Protein AF-A0A972PHZ2-F1 (afdb_monomer_lite)

pLDDT: mean 78.56, std 22.89, range [31.83, 98.88]

Sequence (271 aa):
MAVLAGFLALLGLAGVVVALVMLIVQSVSKRGWTKKRIWTVGTISLALFVIGVVMGVSSVP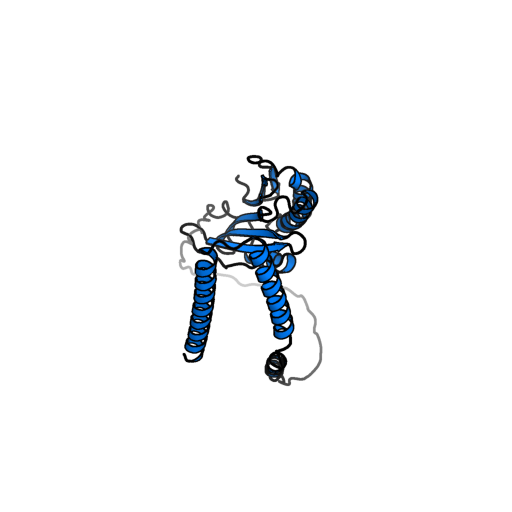DGYEAGQQAARSDETVSISPASSPVPSLPTSEPAQKDQQPANSPKKEQNPSPTTDKTAEENFIPGLAAADIKLNLERTWGLKFSGPQIGQDLAEDSGEAVDPDTGVKLICNIFETSPLHIQWVDFVIDASSVAGLVSEKAINAVTEGYFGFCATLPYNESEPAKAKQWVSNNVRKATKAGNVISIQIGPAKFEMFGTMYFRTLRVKPAAE

Foldseek 3Di:
DVVVVVVVVVVVVVVVVVVVVVVVVVVVVVVDDDPVVVVVVVVVVVVVVVVCVVVVVPDDPDPPPVVVVVVPPDDDDDDDDDDDDDDDDDDDDDDDDDDDDDDDDDDDDDPPPPPPPPQPQQAQAAFFQVQVVVQCCVPVVWDWPDWDDDPQWTWIKTWDADPPQRWIWMKIFTAPDRRGTRKIKIKTAQVVCVPVDDLVVSLVVQLVRQLSVQQGPTPQRDSVVSSVVCNVCSVVQADAPDWDWDDGPQWIWIWHDHSRMIITMIGGDHD

Radius of gyration: 31.66 Å; chains: 1; bounding box: 73×61×88 Å

Structure (mmCIF, N/CA/C/O backbone):
data_AF-A0A972PHZ2-F1
#
_entry.id   AF-A0A972PHZ2-F1
#
loop_
_atom_site.group_PDB
_atom_site.id
_atom_site.type_symbol
_atom_site.label_atom_id
_atom_site.label_alt_id
_atom_site.label_comp_id
_atom_site.label_asym_id
_atom_site.label_entity_id
_atom_site.label_seq_id
_atom_site.pdbx_PDB_ins_code
_atom_site.Cartn_x
_atom_site.Cartn_y
_atom_site.Cartn_z
_atom_site.occupancy
_atom_site.B_iso_or_equiv
_atom_site.auth_seq_id
_atom_site.auth_comp_id
_atom_site.auth_asym_id
_atom_site.auth_atom_id
_atom_site.pdbx_PDB_model_num
ATOM 1 N N . MET A 1 1 ? 30.074 18.508 22.966 1.00 52.31 1 MET A N 1
ATOM 2 C CA . MET A 1 1 ? 30.360 19.777 22.251 1.00 52.31 1 MET A CA 1
ATOM 3 C C . MET A 1 1 ? 31.501 19.655 21.236 1.00 52.31 1 MET A C 1
ATOM 5 O O . MET A 1 1 ? 31.290 20.038 20.095 1.00 52.31 1 MET A O 1
ATOM 9 N N . ALA A 1 2 ? 32.662 19.073 21.575 1.00 54.03 2 ALA A N 1
ATOM 10 C CA . ALA A 1 2 ? 33.795 18.935 20.638 1.00 54.03 2 ALA A CA 1
ATOM 11 C C . ALA A 1 2 ? 33.511 18.058 19.394 1.00 54.03 2 ALA A C 1
ATOM 13 O O . ALA A 1 2 ? 33.941 18.386 18.293 1.00 54.03 2 ALA A O 1
ATOM 14 N N . VAL A 1 3 ? 32.725 16.986 19.547 1.00 58.81 3 VAL A N 1
ATOM 15 C CA . VAL A 1 3 ? 32.368 16.064 18.446 1.00 58.81 3 VAL A CA 1
ATOM 16 C C . VAL A 1 3 ? 31.460 16.732 17.402 1.00 58.81 3 VAL A C 1
ATOM 18 O O . VAL A 1 3 ? 31.639 16.539 16.203 1.00 58.81 3 VAL A O 1
ATOM 21 N N . LEU A 1 4 ? 30.535 17.590 17.849 1.00 60.97 4 LEU A N 1
ATOM 22 C CA . LEU A 1 4 ? 29.634 18.343 16.971 1.00 60.97 4 LEU A CA 1
ATOM 23 C C . LEU A 1 4 ? 30.404 19.387 16.146 1.00 60.97 4 LEU A C 1
ATOM 25 O O . LEU A 1 4 ? 30.169 19.532 14.950 1.00 60.97 4 LEU A O 1
ATOM 29 N N . ALA A 1 5 ? 31.366 20.074 16.771 1.00 66.44 5 ALA A N 1
ATOM 30 C CA . ALA A 1 5 ? 32.221 21.046 16.092 1.00 66.44 5 ALA A CA 1
ATOM 31 C C . ALA A 1 5 ? 33.111 20.388 15.020 1.00 66.44 5 ALA A C 1
ATOM 33 O O . ALA A 1 5 ? 33.262 20.938 13.931 1.00 66.44 5 ALA A O 1
ATOM 34 N N . GLY A 1 6 ? 33.640 19.187 15.289 1.00 68.94 6 GLY A N 1
ATOM 35 C CA . GLY A 1 6 ? 34.409 18.414 14.308 1.00 68.94 6 GLY A CA 1
ATOM 36 C C . GLY A 1 6 ? 33.574 17.964 13.105 1.00 68.94 6 GLY A C 1
ATOM 37 O O . GLY A 1 6 ? 34.017 18.085 11.965 1.00 68.94 6 GLY A O 1
ATOM 38 N N . PHE A 1 7 ? 32.337 17.515 13.340 1.00 72.06 7 PHE A N 1
ATOM 39 C CA . PHE A 1 7 ? 31.426 17.104 12.268 1.00 72.06 7 PHE A CA 1
ATOM 40 C C . PHE A 1 7 ? 31.009 18.282 11.372 1.00 72.06 7 PHE A C 1
ATOM 42 O O . PHE A 1 7 ? 31.037 18.175 10.147 1.00 72.06 7 PHE A O 1
ATOM 49 N N . LEU A 1 8 ? 30.703 19.439 11.968 1.00 73.62 8 LEU A N 1
ATOM 50 C CA . LEU A 1 8 ? 30.365 20.654 11.220 1.00 73.62 8 LEU A CA 1
ATOM 51 C C . LEU A 1 8 ? 31.553 21.190 10.406 1.00 73.62 8 LEU A C 1
ATOM 53 O O . LEU A 1 8 ? 31.362 21.644 9.278 1.00 73.62 8 LEU A O 1
ATOM 57 N N . ALA A 1 9 ? 32.781 21.085 10.925 1.00 72.50 9 ALA A N 1
ATOM 58 C CA . ALA A 1 9 ? 33.986 21.456 10.183 1.00 72.50 9 ALA A CA 1
ATOM 59 C C . ALA A 1 9 ? 34.224 20.546 8.962 1.00 72.50 9 ALA A C 1
ATOM 61 O O . ALA A 1 9 ? 34.581 21.037 7.891 1.00 72.50 9 ALA A O 1
ATOM 62 N N . LEU A 1 10 ? 33.970 19.238 9.091 1.00 74.25 10 LEU A N 1
ATOM 63 C CA . LEU A 1 10 ? 34.074 18.284 7.980 1.00 74.25 10 LEU A CA 1
ATOM 64 C C . LEU A 1 10 ? 33.014 18.529 6.900 1.00 74.25 10 LEU A C 1
ATOM 66 O O . LEU A 1 10 ? 33.342 18.519 5.713 1.00 74.25 10 LEU A O 1
ATOM 70 N N . LEU A 1 11 ? 31.767 18.810 7.293 1.00 74.81 11 LEU A N 1
ATOM 71 C CA . LEU A 1 11 ? 30.703 19.166 6.348 1.00 74.81 11 LEU A CA 1
ATOM 72 C C . LEU A 1 11 ? 31.000 20.485 5.625 1.00 74.81 11 LEU A C 1
ATOM 74 O O . LEU A 1 11 ? 30.803 20.579 4.413 1.00 74.81 11 LEU A O 1
ATOM 78 N N . GLY A 1 12 ? 31.533 21.478 6.343 1.00 80.25 12 GLY A N 1
ATOM 79 C CA . GLY A 1 12 ? 31.986 22.735 5.751 1.00 80.25 12 GLY A CA 1
ATOM 80 C C . GLY A 1 12 ? 33.094 22.523 4.717 1.00 80.25 12 GLY A C 1
ATOM 81 O O . GLY A 1 12 ? 33.011 23.053 3.609 1.00 80.25 12 GLY A O 1
ATOM 82 N N . LEU A 1 13 ? 34.091 21.690 5.031 1.00 83.12 13 LEU A N 1
ATOM 83 C CA . LEU A 1 13 ? 35.181 21.362 4.109 1.00 83.12 13 LEU A CA 1
ATOM 84 C C . LEU A 1 13 ? 34.666 20.634 2.857 1.00 83.12 13 LEU A C 1
ATOM 86 O O . LEU A 1 13 ? 35.037 20.994 1.740 1.00 83.12 13 LEU A O 1
ATOM 90 N N . ALA A 1 14 ? 33.773 19.655 3.028 1.00 75.81 14 ALA A N 1
ATOM 91 C CA . ALA A 1 14 ? 33.160 18.932 1.916 1.00 75.81 14 ALA A CA 1
ATOM 92 C C . ALA A 1 14 ? 32.359 19.874 1.000 1.00 75.81 14 ALA A C 1
ATOM 94 O O . ALA A 1 14 ? 32.502 19.816 -0.222 1.00 75.81 14 ALA A O 1
ATOM 95 N N . GLY A 1 15 ? 31.589 20.799 1.582 1.00 80.94 15 GLY A N 1
ATOM 96 C CA . GLY A 1 15 ? 30.853 21.819 0.834 1.00 80.94 15 GLY A CA 1
ATOM 97 C C . GLY A 1 15 ? 31.765 22.738 0.016 1.00 80.94 15 GLY A C 1
ATOM 98 O O . GLY A 1 15 ? 31.484 23.000 -1.154 1.00 80.94 15 GLY A O 1
ATOM 99 N N . VAL A 1 16 ? 32.894 23.174 0.586 1.00 82.25 16 VAL A N 1
ATOM 100 C CA . VAL A 1 16 ? 33.886 24.006 -0.120 1.00 82.25 16 VAL A CA 1
ATOM 101 C C . VAL A 1 16 ? 34.519 23.249 -1.286 1.00 82.25 16 VAL A C 1
ATOM 103 O O . VAL A 1 16 ? 34.640 23.807 -2.375 1.00 82.25 16 VAL A O 1
ATOM 106 N N . VAL A 1 17 ? 34.874 21.974 -1.099 1.00 82.19 17 VAL A N 1
ATOM 107 C CA . VAL A 1 17 ? 35.436 21.139 -2.173 1.00 82.19 17 VAL A CA 1
ATOM 108 C C . VAL A 1 17 ? 34.437 20.989 -3.323 1.00 82.19 17 VAL A C 1
ATOM 110 O O . VAL A 1 17 ? 34.807 21.181 -4.482 1.00 82.19 17 VAL A O 1
ATOM 113 N N . VAL A 1 18 ? 33.161 20.730 -3.023 1.00 83.50 18 VAL A N 1
ATOM 114 C CA . VAL A 1 18 ? 32.102 20.620 -4.040 1.00 83.50 18 VAL A CA 1
ATOM 115 C C . VAL A 1 18 ? 31.905 21.941 -4.789 1.00 83.50 18 VAL A C 1
ATOM 117 O O . VAL A 1 18 ? 31.842 21.946 -6.021 1.00 83.50 18 VAL A O 1
ATOM 120 N N . ALA A 1 19 ? 31.869 23.069 -4.077 1.00 77.19 19 ALA A N 1
ATOM 121 C CA . ALA A 1 19 ? 31.742 24.390 -4.690 1.00 77.19 19 ALA A CA 1
ATOM 122 C C . ALA A 1 19 ? 32.927 24.713 -5.618 1.00 77.19 19 ALA A C 1
ATOM 124 O O . ALA A 1 19 ? 32.735 25.253 -6.710 1.00 77.19 19 ALA A O 1
ATOM 125 N N . LEU A 1 20 ? 34.146 24.329 -5.226 1.00 82.06 20 LEU A N 1
ATOM 126 C CA . LEU A 1 20 ? 35.353 24.533 -6.023 1.00 82.06 20 LEU A CA 1
ATOM 127 C C . LEU A 1 20 ? 35.325 23.699 -7.313 1.00 82.06 20 LEU A C 1
ATOM 129 O O . LEU A 1 20 ? 35.650 24.204 -8.388 1.00 82.06 20 LEU A O 1
ATOM 133 N N . VAL A 1 21 ? 34.859 22.448 -7.231 1.00 86.12 21 VAL A N 1
ATOM 134 C CA . VAL A 1 21 ? 34.657 21.579 -8.402 1.00 86.12 21 VAL A CA 1
ATOM 135 C C . VAL A 1 21 ? 33.612 22.175 -9.343 1.00 86.12 21 VAL A C 1
ATOM 137 O O . VAL A 1 21 ? 33.864 22.268 -10.544 1.00 86.12 21 VAL A O 1
ATOM 140 N N . MET A 1 22 ? 32.474 22.648 -8.825 1.00 80.62 22 MET A N 1
ATOM 141 C CA . MET A 1 22 ? 31.449 23.285 -9.659 1.00 80.62 22 MET A CA 1
ATOM 142 C C . MET A 1 22 ? 31.948 24.573 -10.327 1.00 80.62 22 MET A C 1
ATOM 144 O O . MET A 1 22 ? 31.638 24.804 -11.496 1.00 80.62 22 MET A O 1
ATOM 148 N N . LEU A 1 23 ? 32.771 25.377 -9.645 1.00 80.00 23 LEU A N 1
ATOM 149 C CA . LEU A 1 23 ? 33.407 26.564 -10.229 1.00 80.00 23 LEU A CA 1
ATOM 150 C C . LEU A 1 23 ? 34.390 26.212 -11.349 1.00 80.00 23 LEU A C 1
ATOM 152 O O . LEU A 1 23 ? 34.397 26.875 -12.387 1.00 80.00 23 LEU A O 1
ATOM 156 N N . ILE A 1 24 ? 35.185 25.151 -11.185 1.00 79.50 24 ILE A N 1
ATOM 157 C CA . ILE A 1 24 ? 36.083 24.660 -12.239 1.00 79.50 24 ILE A CA 1
ATOM 158 C C . ILE A 1 24 ? 35.263 24.156 -13.432 1.00 79.50 24 ILE A C 1
ATOM 160 O O . ILE A 1 24 ? 35.555 24.520 -14.571 1.00 79.50 24 ILE A O 1
ATOM 164 N N . VAL A 1 25 ? 34.194 23.392 -13.189 1.00 78.31 25 VAL A N 1
ATOM 165 C CA . VAL A 1 25 ? 33.295 22.899 -14.244 1.00 78.31 25 VAL A CA 1
ATOM 166 C C . VAL A 1 25 ? 32.634 24.060 -14.992 1.00 78.31 25 VAL A C 1
ATOM 168 O O . VAL A 1 25 ? 32.646 24.065 -16.221 1.00 78.31 25 VAL A O 1
ATOM 171 N N . GLN A 1 26 ? 32.128 25.083 -14.297 1.00 72.12 26 GLN A N 1
ATOM 172 C CA . GLN A 1 26 ? 31.542 26.266 -14.941 1.00 72.12 26 GLN A CA 1
ATOM 173 C C . GLN A 1 26 ? 32.580 27.098 -15.709 1.00 72.12 26 GLN A C 1
ATOM 175 O O . GLN A 1 26 ? 32.293 27.572 -16.812 1.00 72.12 26 GLN A O 1
ATOM 180 N N . SER A 1 27 ? 33.790 27.252 -15.163 1.00 69.19 27 SER A N 1
ATOM 181 C CA . SER A 1 27 ? 34.895 27.976 -15.806 1.00 69.19 27 SER A CA 1
ATOM 182 C C . SER A 1 27 ? 35.347 27.290 -17.100 1.00 69.19 27 SER A C 1
ATOM 184 O O . SER A 1 27 ? 35.554 27.942 -18.126 1.00 69.19 27 SER A O 1
ATOM 186 N N . VAL A 1 28 ? 35.411 25.957 -17.096 1.00 64.62 28 VAL A N 1
ATOM 187 C CA . VAL A 1 28 ? 35.781 25.160 -18.272 1.00 64.62 28 VAL A CA 1
ATOM 188 C C . VAL A 1 28 ? 34.618 25.047 -19.264 1.00 64.62 28 VAL A C 1
ATOM 190 O O . VAL A 1 28 ? 34.842 25.126 -20.471 1.00 64.62 28 VAL A O 1
ATOM 193 N N . SER A 1 29 ? 33.369 24.956 -18.795 1.00 62.19 29 SER A N 1
ATOM 194 C CA . SER A 1 29 ? 32.186 24.833 -19.659 1.00 62.19 29 SER A CA 1
ATOM 195 C C . SER A 1 29 ? 31.885 26.101 -20.466 1.00 62.19 29 SER A C 1
ATOM 197 O O . SER A 1 29 ? 31.283 26.001 -21.534 1.00 62.19 29 SER A O 1
ATOM 199 N N . LYS A 1 30 ? 32.328 27.286 -20.019 1.00 61.16 30 LYS A N 1
ATOM 200 C CA . LYS A 1 30 ? 32.244 28.522 -20.824 1.00 61.16 30 LYS A CA 1
ATOM 201 C C . LYS A 1 30 ? 33.221 28.543 -22.003 1.00 61.16 30 LYS A C 1
ATOM 203 O O . LYS A 1 30 ? 33.059 29.347 -22.918 1.00 61.16 30 LYS A O 1
ATOM 208 N N . ARG A 1 31 ? 34.223 27.660 -22.023 1.00 58.25 31 ARG A N 1
ATOM 209 C CA . ARG A 1 31 ? 35.249 27.604 -23.067 1.00 58.25 31 ARG A CA 1
ATOM 210 C C . ARG A 1 31 ? 34.977 26.411 -23.981 1.00 58.25 31 ARG A C 1
ATOM 212 O O . ARG A 1 31 ? 35.557 25.350 -23.791 1.00 58.25 31 ARG A O 1
ATOM 219 N N . GLY A 1 32 ? 34.071 26.614 -24.945 1.00 62.12 32 GLY A N 1
ATOM 220 C CA . GLY A 1 32 ? 33.560 25.642 -25.928 1.00 62.12 32 GLY A CA 1
ATOM 221 C C . GLY A 1 32 ? 34.410 24.380 -26.107 1.00 62.12 32 GLY A C 1
ATOM 222 O O . GLY A 1 32 ? 35.327 24.337 -26.928 1.00 62.12 32 GLY A O 1
ATOM 223 N N . TRP A 1 33 ? 34.112 23.351 -25.314 1.00 56.31 33 TRP A N 1
ATOM 224 C CA . TRP A 1 33 ? 34.854 22.097 -25.325 1.00 56.31 33 TRP A CA 1
ATOM 225 C C . TRP A 1 33 ? 34.277 21.146 -26.368 1.00 56.31 33 TRP A C 1
ATOM 227 O O . TRP A 1 33 ? 33.086 20.843 -26.385 1.00 56.31 33 TRP A O 1
ATOM 237 N N . THR A 1 34 ? 35.139 20.651 -27.253 1.00 66.31 34 THR A N 1
ATOM 238 C CA . THR A 1 34 ? 34.764 19.662 -28.261 1.00 66.31 34 THR A CA 1
ATOM 239 C C . THR A 1 34 ? 34.394 18.334 -27.595 1.00 66.31 34 THR A C 1
ATOM 241 O O . THR A 1 34 ? 35.057 17.879 -26.661 1.00 66.31 34 THR A O 1
ATOM 244 N N . LYS A 1 35 ? 33.340 17.686 -28.111 1.00 62.31 35 LYS A N 1
ATOM 245 C CA . LYS A 1 35 ? 32.678 16.466 -27.593 1.00 62.31 35 LYS A CA 1
ATOM 246 C C . LYS A 1 35 ? 33.635 15.332 -27.172 1.00 62.31 35 LYS A C 1
ATOM 248 O O . LYS A 1 35 ? 33.310 14.555 -26.280 1.00 62.31 35 LYS A O 1
ATOM 253 N N . LYS A 1 36 ? 34.835 15.273 -27.764 1.00 65.31 36 LYS A N 1
ATOM 254 C CA . LYS A 1 36 ? 35.897 14.311 -27.425 1.00 65.31 36 LYS A CA 1
ATOM 255 C C . LYS A 1 36 ? 36.466 14.503 -26.011 1.00 65.31 36 LYS A C 1
ATOM 257 O O . LYS A 1 36 ? 36.725 13.513 -25.344 1.00 65.31 36 LYS A O 1
ATOM 262 N N . ARG A 1 37 ? 36.617 15.742 -25.523 1.00 65.56 37 ARG A N 1
ATOM 263 C CA . ARG A 1 37 ? 37.191 16.014 -24.187 1.00 65.56 37 ARG A CA 1
ATOM 264 C C . ARG A 1 37 ? 36.223 15.711 -23.044 1.00 65.56 37 ARG A C 1
ATOM 266 O O . ARG A 1 37 ? 36.657 15.235 -22.002 1.00 65.56 37 ARG A O 1
ATOM 273 N N . ILE A 1 38 ? 34.923 15.921 -23.261 1.00 65.44 38 ILE A N 1
ATOM 274 C CA . ILE A 1 38 ? 33.873 15.603 -22.277 1.00 65.44 38 ILE A CA 1
ATOM 275 C C . ILE A 1 38 ? 33.832 14.090 -22.013 1.00 65.44 38 ILE A C 1
ATOM 277 O O . ILE A 1 38 ? 33.760 13.665 -20.864 1.00 65.44 38 ILE A O 1
ATOM 281 N N . TRP A 1 39 ? 33.973 13.280 -23.066 1.00 69.56 39 TRP A N 1
ATOM 282 C CA . TRP A 1 39 ? 34.049 11.823 -22.939 1.00 69.56 39 TRP A CA 1
ATOM 283 C C . TRP A 1 39 ? 35.288 11.359 -22.167 1.00 69.56 39 TRP A C 1
ATOM 285 O O . TRP A 1 39 ? 35.168 10.522 -21.278 1.00 69.56 39 TRP A O 1
ATOM 295 N N . THR A 1 40 ? 36.461 11.940 -22.440 1.00 73.56 40 THR A N 1
ATOM 296 C CA . THR A 1 40 ? 37.702 11.577 -21.736 1.00 73.56 40 THR A CA 1
ATOM 297 C C . THR A 1 40 ? 37.636 11.888 -20.238 1.00 73.56 40 THR A C 1
ATOM 299 O O . THR A 1 40 ? 38.043 11.063 -19.422 1.00 73.56 40 THR A O 1
ATOM 302 N N . VAL A 1 41 ? 37.082 13.043 -19.850 1.00 73.56 41 VAL A N 1
ATOM 303 C CA . VAL A 1 41 ? 36.932 13.391 -18.425 1.00 73.56 41 VAL A CA 1
ATOM 304 C C . VAL A 1 41 ? 35.924 12.469 -17.737 1.00 73.56 41 VAL A C 1
ATOM 306 O O . VAL A 1 41 ? 36.216 11.974 -16.653 1.00 73.56 41 VAL A O 1
ATOM 309 N N . GLY A 1 42 ? 34.805 12.143 -18.395 1.00 76.50 42 GLY A N 1
ATOM 310 C CA . GLY A 1 42 ? 33.830 11.182 -17.868 1.00 76.50 42 GLY A CA 1
ATOM 311 C C . GLY A 1 42 ? 34.440 9.804 -17.592 1.00 76.50 42 GLY A C 1
ATOM 312 O O . GLY A 1 42 ? 34.223 9.236 -16.523 1.00 76.50 42 GLY A O 1
ATOM 313 N N . THR A 1 43 ? 35.277 9.297 -18.505 1.00 73.75 43 THR A N 1
ATOM 314 C CA . THR A 1 43 ? 35.962 8.008 -18.305 1.00 73.75 43 THR A CA 1
ATOM 315 C C . THR A 1 43 ? 36.971 8.038 -17.156 1.00 73.75 43 THR A C 1
ATOM 317 O O . THR A 1 43 ? 37.059 7.073 -16.400 1.00 73.75 43 THR A O 1
ATOM 320 N N . ILE A 1 44 ? 37.695 9.149 -16.977 1.00 77.88 44 ILE A N 1
ATOM 321 C CA . ILE A 1 44 ? 38.673 9.293 -15.888 1.00 77.88 44 ILE A CA 1
ATOM 322 C C . ILE A 1 44 ? 37.959 9.393 -14.532 1.00 77.88 44 ILE A C 1
ATOM 324 O O . ILE A 1 44 ? 38.383 8.754 -13.571 1.00 77.88 44 ILE A O 1
ATOM 328 N N . SER A 1 45 ? 36.847 10.129 -14.449 1.00 75.81 45 SER A N 1
ATOM 329 C CA . SER A 1 45 ? 36.053 10.232 -13.219 1.00 75.81 45 SER A CA 1
ATOM 330 C C . SER A 1 45 ? 35.426 8.900 -12.809 1.00 75.81 45 SER A C 1
ATOM 332 O O . SER A 1 45 ? 35.435 8.572 -11.625 1.00 75.81 45 SER A O 1
ATOM 334 N N . LEU A 1 46 ? 34.937 8.104 -13.766 1.00 77.31 46 LEU A N 1
ATOM 335 C CA . LEU A 1 46 ? 34.393 6.775 -13.478 1.00 77.31 46 LEU A CA 1
ATOM 336 C C . LEU A 1 46 ? 35.479 5.820 -12.962 1.00 77.31 46 LEU A C 1
ATOM 338 O O . LEU A 1 46 ? 35.259 5.114 -11.981 1.00 77.31 46 LEU A O 1
ATOM 342 N N . ALA A 1 47 ? 36.669 5.839 -13.570 1.00 79.25 47 ALA A N 1
ATOM 343 C CA . ALA A 1 47 ? 37.798 5.034 -13.107 1.00 79.25 47 ALA A CA 1
ATOM 344 C C . ALA A 1 47 ? 38.234 5.415 -11.680 1.00 79.25 47 ALA A C 1
ATOM 346 O O . ALA A 1 47 ? 38.426 4.535 -10.842 1.00 79.25 47 ALA A O 1
ATOM 347 N N . LEU A 1 48 ? 38.326 6.714 -11.372 1.00 75.31 48 LEU A N 1
ATOM 348 C CA . LEU A 1 48 ? 38.656 7.186 -10.023 1.00 75.31 48 LEU A CA 1
ATOM 349 C C . LEU A 1 48 ? 37.575 6.828 -8.994 1.00 75.31 48 LEU A C 1
ATOM 351 O O . LEU A 1 48 ? 37.910 6.489 -7.862 1.00 75.31 48 LEU A O 1
ATOM 355 N N . PHE A 1 49 ? 36.296 6.848 -9.381 1.00 77.12 49 PHE A N 1
ATOM 356 C CA . PHE A 1 49 ? 35.196 6.436 -8.508 1.00 77.12 49 PHE A CA 1
ATOM 357 C C . PHE A 1 49 ? 35.280 4.948 -8.148 1.00 77.12 49 PHE A C 1
ATOM 359 O O . PHE A 1 49 ? 35.181 4.597 -6.975 1.00 77.12 49 PHE A O 1
ATOM 366 N N . VAL A 1 50 ? 35.545 4.077 -9.127 1.00 77.81 50 VAL A N 1
ATOM 367 C CA . VAL A 1 50 ? 35.705 2.633 -8.881 1.00 77.81 50 VAL A CA 1
ATOM 368 C C . VAL A 1 50 ? 36.903 2.358 -7.967 1.00 77.81 50 VAL A C 1
ATOM 370 O O . VAL A 1 50 ? 36.783 1.573 -7.030 1.00 77.81 50 VAL A O 1
ATOM 373 N N . ILE A 1 51 ? 38.033 3.046 -8.171 1.00 73.88 51 ILE A N 1
ATOM 374 C CA . ILE A 1 51 ? 39.209 2.922 -7.292 1.00 73.88 51 ILE A CA 1
ATOM 375 C C . ILE A 1 51 ? 38.882 3.392 -5.864 1.00 73.88 51 ILE A C 1
ATOM 377 O O . ILE A 1 51 ? 39.252 2.724 -4.899 1.00 73.88 51 ILE A O 1
ATOM 381 N N . GLY A 1 52 ? 38.147 4.500 -5.722 1.00 68.06 52 GLY A N 1
ATOM 382 C CA . GLY A 1 52 ? 37.707 5.020 -4.425 1.00 68.06 52 GLY A CA 1
ATOM 383 C C . GLY A 1 52 ? 36.768 4.071 -3.678 1.00 68.06 52 GLY A C 1
ATOM 384 O O . GLY A 1 52 ? 36.933 3.878 -2.476 1.00 68.06 52 GLY A O 1
ATOM 385 N N . VAL A 1 53 ? 35.835 3.420 -4.381 1.00 72.75 53 VAL A N 1
ATOM 386 C CA . VAL A 1 53 ? 34.959 2.397 -3.790 1.00 72.75 53 VAL A CA 1
ATOM 387 C C . VAL A 1 53 ? 35.786 1.198 -3.330 1.00 72.75 53 VAL A C 1
ATOM 389 O O . VAL A 1 53 ? 35.683 0.809 -2.175 1.00 72.75 53 VAL A O 1
ATOM 392 N N . VAL A 1 54 ? 36.669 0.661 -4.177 1.00 70.94 54 VAL A N 1
ATOM 393 C CA . VAL A 1 54 ? 37.483 -0.523 -3.840 1.00 70.94 54 VAL A CA 1
ATOM 394 C C . VAL A 1 54 ? 38.404 -0.271 -2.638 1.00 70.94 54 VAL A C 1
ATOM 396 O O . VAL A 1 54 ? 38.527 -1.134 -1.769 1.00 70.94 54 VAL A O 1
ATOM 399 N N . MET A 1 55 ? 39.005 0.918 -2.531 1.00 62.09 55 MET A N 1
ATOM 400 C CA . MET A 1 55 ? 39.816 1.275 -1.360 1.00 62.09 55 MET A CA 1
ATOM 401 C C . MET A 1 55 ? 38.971 1.608 -0.117 1.00 62.09 55 MET A C 1
ATOM 403 O O . MET A 1 55 ? 39.409 1.346 1.003 1.00 62.09 55 MET A O 1
ATOM 407 N N . GLY A 1 56 ? 37.749 2.120 -0.292 1.00 49.31 56 GLY A N 1
ATOM 408 C CA . GLY A 1 56 ? 36.836 2.476 0.798 1.00 49.31 56 GLY A CA 1
ATOM 409 C C . GLY A 1 56 ? 36.213 1.286 1.537 1.00 49.31 56 GLY A C 1
ATOM 410 O O . GLY A 1 56 ? 35.910 1.414 2.719 1.00 49.31 56 GLY A O 1
ATOM 411 N N . VAL A 1 57 ? 36.065 0.117 0.898 1.00 50.75 57 VAL A N 1
ATOM 412 C CA . VAL A 1 57 ? 35.504 -1.084 1.563 1.00 50.75 57 VAL A CA 1
ATOM 413 C C . VAL A 1 57 ? 36.536 -1.824 2.434 1.00 50.75 57 VAL A C 1
ATOM 415 O O . VAL A 1 57 ? 36.162 -2.650 3.258 1.00 50.75 57 VAL A O 1
ATOM 418 N N . SER A 1 58 ? 37.835 -1.519 2.325 1.00 43.72 58 SER A N 1
ATOM 419 C CA . SER A 1 58 ? 38.892 -2.308 2.993 1.00 43.72 58 SER A CA 1
ATOM 420 C C . SER A 1 58 ? 39.433 -1.706 4.300 1.00 43.72 58 SER A C 1
ATOM 422 O O . SER A 1 58 ? 40.434 -2.190 4.817 1.00 43.72 58 SER A O 1
ATOM 424 N N . SER A 1 59 ? 38.803 -0.663 4.853 1.00 49.31 59 SER A N 1
ATOM 425 C CA . SER A 1 59 ? 39.304 0.026 6.057 1.00 49.31 59 SER A CA 1
ATOM 426 C C . SER A 1 59 ? 38.271 0.086 7.186 1.00 49.31 59 SER A C 1
ATOM 428 O O . SER A 1 59 ? 37.847 1.170 7.578 1.00 49.31 59 SER A O 1
ATOM 430 N N . VAL A 1 60 ? 37.882 -1.068 7.736 1.00 43.34 60 VAL A N 1
ATOM 431 C CA . VAL A 1 60 ? 37.291 -1.134 9.086 1.00 43.34 60 VAL A CA 1
ATOM 432 C C . VAL A 1 60 ? 37.907 -2.305 9.860 1.00 43.34 60 VAL A C 1
ATOM 434 O O . VAL A 1 60 ? 37.512 -3.446 9.632 1.00 43.34 60 VAL A O 1
ATOM 437 N N . PRO A 1 61 ? 38.849 -2.048 10.784 1.00 50.78 61 PRO A N 1
ATOM 438 C CA . PRO A 1 61 ? 39.187 -2.968 11.863 1.00 50.78 61 PRO A CA 1
ATOM 439 C C . PRO A 1 61 ? 38.295 -2.711 13.096 1.00 50.78 61 PRO A C 1
ATOM 441 O O . PRO A 1 61 ? 38.112 -1.572 13.522 1.00 50.78 61 PRO A O 1
ATOM 444 N N . ASP A 1 62 ? 37.759 -3.794 13.661 1.00 54.16 62 ASP A N 1
ATOM 445 C CA . ASP A 1 62 ? 37.516 -4.024 15.099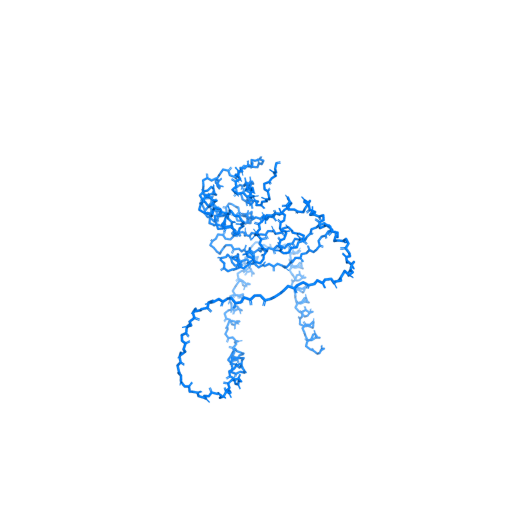 1.00 54.16 62 ASP A CA 1
ATOM 446 C C . ASP A 1 62 ? 36.508 -3.157 15.884 1.00 54.16 62 ASP A C 1
ATOM 448 O O . ASP A 1 62 ? 36.483 -3.190 17.113 1.00 54.16 62 ASP A O 1
ATOM 452 N N . GLY A 1 63 ? 35.602 -2.426 15.230 1.00 47.19 63 GLY A N 1
ATOM 453 C CA . GLY A 1 63 ? 34.549 -1.678 15.943 1.00 47.19 63 GLY A CA 1
ATOM 454 C C . GLY A 1 63 ? 33.354 -2.518 16.426 1.00 47.19 63 GLY A C 1
ATOM 455 O O . GLY A 1 63 ? 32.646 -2.113 17.347 1.00 47.19 63 GLY A O 1
ATOM 456 N N . TYR A 1 64 ? 33.101 -3.675 15.804 1.00 49.34 64 TYR A N 1
ATOM 457 C CA . TYR A 1 64 ? 31.852 -4.428 16.004 1.00 49.34 64 TYR A CA 1
ATOM 458 C C . TYR A 1 64 ? 31.939 -5.480 17.125 1.00 49.34 64 TYR A C 1
ATOM 460 O O . TYR A 1 64 ? 30.936 -5.771 17.776 1.00 49.34 64 TYR A O 1
ATOM 468 N N . GLU A 1 65 ? 33.130 -6.017 17.410 1.00 53.69 65 GLU A N 1
ATOM 469 C CA . GLU A 1 65 ? 33.308 -7.060 18.435 1.00 53.69 65 GLU A CA 1
ATOM 470 C C . GLU A 1 65 ? 33.381 -6.498 19.865 1.00 53.69 65 GLU A C 1
ATOM 472 O O . GLU A 1 65 ? 32.866 -7.117 20.799 1.00 53.69 65 GLU A O 1
ATOM 477 N N . ALA A 1 66 ? 33.907 -5.280 20.042 1.00 55.72 66 ALA A N 1
ATOM 478 C CA . ALA A 1 66 ? 33.970 -4.616 21.348 1.00 55.72 66 ALA A CA 1
ATOM 479 C C . ALA A 1 66 ? 32.573 -4.307 21.933 1.00 55.72 66 ALA A C 1
ATOM 481 O O . ALA A 1 66 ? 32.394 -4.294 23.151 1.00 55.72 66 ALA A O 1
ATOM 482 N N . GLY A 1 67 ? 31.561 -4.116 21.077 1.00 49.59 67 GLY A N 1
ATOM 483 C CA . GLY A 1 67 ? 30.179 -3.864 21.499 1.00 49.59 67 GLY A CA 1
ATOM 484 C C . GLY A 1 67 ? 29.437 -5.108 22.001 1.00 49.59 67 GLY A C 1
ATOM 485 O O . GLY A 1 67 ? 28.574 -4.994 22.869 1.00 49.59 67 GLY A O 1
ATOM 486 N N . GLN A 1 68 ? 29.782 -6.305 21.511 1.00 51.19 68 GLN A N 1
ATOM 487 C CA . GLN A 1 68 ? 29.108 -7.547 21.921 1.00 51.19 68 GLN A CA 1
ATOM 488 C C . GLN A 1 68 ? 29.656 -8.142 23.225 1.00 51.19 68 GLN A C 1
ATOM 490 O O . GLN A 1 68 ? 28.931 -8.861 23.914 1.00 51.19 68 GLN A O 1
ATOM 495 N N . GLN A 1 69 ? 30.898 -7.832 23.606 1.00 54.97 69 GLN A N 1
ATOM 496 C CA . GLN A 1 69 ? 31.477 -8.328 24.861 1.00 54.97 69 GLN A CA 1
ATOM 497 C C . GLN A 1 69 ? 31.000 -7.548 26.099 1.00 54.97 69 GLN A C 1
ATOM 499 O O . GLN A 1 69 ? 30.894 -8.126 27.181 1.00 54.97 69 GLN A O 1
ATOM 504 N N . ALA A 1 70 ? 30.608 -6.278 25.947 1.00 55.56 70 ALA A N 1
ATOM 505 C CA . ALA A 1 70 ? 30.051 -5.481 27.044 1.00 55.56 70 ALA A CA 1
ATOM 506 C C . ALA A 1 70 ? 28.634 -5.926 27.470 1.00 55.56 70 ALA A C 1
ATOM 508 O O . ALA A 1 70 ? 28.257 -5.735 28.620 1.00 55.56 70 ALA A O 1
ATOM 509 N N . ALA A 1 71 ? 27.866 -6.565 26.579 1.00 50.78 71 ALA A N 1
ATOM 510 C CA . ALA A 1 71 ? 26.483 -6.978 26.846 1.00 50.78 71 ALA A CA 1
ATOM 511 C C . ALA A 1 71 ? 26.335 -8.401 27.428 1.00 50.78 71 ALA A C 1
ATOM 513 O O . ALA A 1 71 ? 25.221 -8.822 27.720 1.00 50.78 71 ALA A O 1
ATOM 514 N N . ARG A 1 72 ? 27.428 -9.164 27.582 1.00 49.44 72 ARG A N 1
ATOM 515 C CA . ARG A 1 72 ? 27.399 -10.555 28.090 1.00 49.44 72 ARG A CA 1
ATOM 516 C C . ARG A 1 72 ? 27.913 -10.732 29.522 1.00 49.44 72 ARG A C 1
ATOM 518 O O . ARG A 1 72 ? 27.979 -11.863 29.990 1.00 49.44 72 ARG A O 1
ATOM 525 N N . SER A 1 73 ? 28.270 -9.650 30.213 1.00 47.69 73 SER A N 1
ATOM 526 C CA . SER A 1 73 ? 28.960 -9.726 31.511 1.00 47.69 73 SER A CA 1
ATOM 527 C C . SER A 1 73 ? 28.088 -9.409 32.732 1.00 47.69 73 SER A C 1
ATOM 529 O O . SER A 1 73 ? 28.645 -9.180 33.796 1.00 47.69 73 SER A O 1
ATOM 531 N N . ASP A 1 74 ? 26.757 -9.426 32.614 1.00 48.38 74 ASP A N 1
ATOM 532 C CA . ASP A 1 74 ? 25.849 -9.201 33.750 1.00 48.38 74 ASP A CA 1
ATOM 533 C C . ASP A 1 74 ? 24.618 -10.121 33.676 1.00 48.38 74 ASP A C 1
ATOM 535 O O . ASP A 1 74 ? 23.514 -9.691 33.370 1.00 48.38 74 ASP A O 1
ATOM 539 N N . GLU A 1 75 ? 24.801 -11.416 33.948 1.00 44.50 75 GLU A N 1
ATOM 540 C CA . GLU A 1 75 ? 23.747 -12.229 34.575 1.00 44.50 75 GLU A CA 1
ATOM 541 C C . GLU A 1 75 ? 24.336 -13.527 35.145 1.00 44.50 75 GLU A C 1
ATOM 543 O O . GLU A 1 75 ? 24.485 -14.552 34.481 1.00 44.50 75 GLU A O 1
ATOM 548 N N . THR A 1 76 ? 24.707 -13.502 36.422 1.00 39.00 76 THR A N 1
ATOM 549 C CA . THR A 1 76 ? 24.782 -14.721 37.234 1.00 39.00 76 THR A CA 1
ATOM 550 C C . THR A 1 76 ? 24.286 -14.383 38.630 1.00 39.00 76 THR A C 1
ATOM 552 O O . THR A 1 76 ? 25.058 -14.000 39.504 1.00 39.00 76 THR A O 1
ATOM 555 N N . VAL A 1 77 ? 22.980 -14.541 38.846 1.00 37.00 77 VAL A N 1
ATOM 556 C CA . VAL A 1 77 ? 22.422 -14.688 40.191 1.00 37.00 77 VAL A CA 1
ATOM 557 C C . VAL A 1 77 ? 21.760 -16.056 40.296 1.00 37.00 77 VAL A C 1
ATOM 559 O O . VAL A 1 77 ? 20.726 -16.352 39.710 1.00 37.00 77 VAL A O 1
ATOM 562 N N . SER A 1 78 ? 22.456 -16.885 41.064 1.00 43.59 78 SER A N 1
ATOM 563 C CA . SER A 1 78 ? 22.055 -18.136 41.693 1.00 43.59 78 SER A CA 1
ATOM 564 C C . SER A 1 78 ? 20.684 -18.069 42.367 1.00 43.59 78 SER A C 1
ATOM 566 O O . SER A 1 78 ? 20.566 -17.287 43.304 1.00 43.59 78 SER A O 1
ATOM 568 N N . ILE A 1 79 ? 19.757 -18.989 42.043 1.00 35.38 79 ILE A N 1
ATOM 569 C CA . ILE A 1 79 ? 18.881 -19.653 43.035 1.00 35.38 79 ILE A CA 1
ATOM 570 C C . ILE A 1 79 ? 18.511 -21.081 42.569 1.00 35.38 79 ILE A C 1
ATOM 572 O O . ILE A 1 79 ? 17.912 -21.288 41.520 1.00 35.38 79 ILE A O 1
ATOM 576 N N . SER A 1 80 ? 18.845 -22.060 43.408 1.00 41.16 80 SER A N 1
ATOM 577 C CA . SER A 1 80 ? 18.232 -23.396 43.562 1.00 41.16 80 SER A CA 1
ATOM 578 C C . SER A 1 80 ? 17.749 -23.445 45.036 1.00 41.16 80 SER A C 1
ATOM 580 O O . SER A 1 80 ? 18.366 -22.708 45.816 1.00 41.16 80 SER A O 1
ATOM 582 N N . PRO A 1 81 ? 16.746 -24.238 45.506 1.00 46.25 81 PRO A N 1
ATOM 583 C CA . PRO A 1 81 ? 16.372 -25.572 45.009 1.00 46.25 81 PRO A CA 1
ATOM 584 C C . PRO A 1 81 ? 14.880 -26.016 45.149 1.00 46.25 81 PRO A C 1
ATOM 586 O O . PRO A 1 81 ? 14.032 -25.315 45.690 1.00 46.25 81 PRO A O 1
ATOM 589 N N . ALA A 1 82 ? 14.657 -27.285 44.768 1.00 33.31 82 ALA A N 1
ATOM 590 C CA . ALA A 1 82 ? 13.776 -28.291 45.393 1.00 33.31 82 ALA A CA 1
ATOM 591 C C . ALA A 1 82 ? 12.316 -28.487 44.920 1.00 33.31 82 ALA A C 1
ATOM 593 O O . ALA A 1 82 ? 11.634 -27.610 44.404 1.00 33.31 82 ALA A O 1
ATOM 594 N N . SER A 1 83 ? 11.882 -29.737 45.096 1.00 38.03 83 SER A N 1
ATOM 595 C CA . SER A 1 83 ? 10.937 -30.496 44.276 1.00 38.03 83 SER A CA 1
ATOM 596 C C . SER A 1 83 ? 9.659 -30.901 45.038 1.00 38.03 83 SER A C 1
ATOM 598 O O . SER A 1 83 ? 9.793 -31.440 46.128 1.00 38.03 83 SER A O 1
ATOM 600 N N . SER A 1 84 ? 8.489 -30.801 44.369 1.00 41.62 84 SER A N 1
ATOM 601 C CA . SER A 1 84 ? 7.233 -31.612 44.490 1.00 41.62 84 SER A CA 1
ATOM 602 C C . SER A 1 84 ? 6.467 -31.684 45.842 1.00 41.62 84 SER A C 1
ATOM 604 O O . SER A 1 84 ? 7.078 -31.466 46.880 1.00 41.62 84 SER A O 1
ATOM 606 N N . PRO A 1 85 ? 5.178 -32.129 45.915 1.00 46.72 85 PRO A N 1
ATOM 607 C CA . PRO A 1 85 ? 4.105 -32.290 44.909 1.00 46.72 85 PRO A CA 1
ATOM 608 C C . PRO A 1 85 ? 2.703 -31.722 45.331 1.00 46.72 85 PRO A C 1
ATOM 610 O O . PRO A 1 85 ? 2.497 -31.223 46.431 1.00 46.72 85 PRO A O 1
ATOM 613 N N . VAL A 1 86 ? 1.747 -31.853 44.399 1.00 45.38 86 VAL A N 1
ATOM 614 C CA . VAL A 1 86 ? 0.269 -31.656 44.401 1.00 45.38 86 VAL A CA 1
ATOM 615 C C . VAL A 1 86 ? -0.482 -31.941 45.723 1.00 45.38 86 VAL A C 1
ATOM 617 O O . VAL A 1 86 ? -0.179 -32.927 46.395 1.00 45.38 86 VAL A O 1
ATOM 620 N N . PRO A 1 87 ? -1.571 -31.191 46.013 1.00 38.56 87 PRO A N 1
ATOM 621 C CA . PRO A 1 87 ? -2.834 -31.853 46.377 1.00 38.56 87 PRO A CA 1
ATOM 622 C C . PRO A 1 87 ? -4.109 -31.285 45.712 1.00 38.56 87 PRO A C 1
ATOM 624 O O . PRO A 1 87 ? -4.219 -30.125 45.327 1.00 38.56 87 PRO A O 1
ATOM 627 N N . SER A 1 88 ? -5.065 -32.200 45.601 1.00 35.16 88 SER A N 1
ATOM 628 C CA . SER A 1 88 ? -6.371 -32.232 44.939 1.00 35.16 88 SER A CA 1
ATOM 629 C C . SER A 1 88 ? -7.512 -31.427 45.592 1.00 35.16 88 SER A C 1
ATOM 631 O O . SER A 1 88 ? -7.501 -31.171 46.794 1.00 35.16 88 SER A O 1
ATOM 633 N N . LEU A 1 89 ? -8.542 -31.121 44.782 1.00 42.53 89 LEU A N 1
ATOM 634 C CA . LEU A 1 89 ? -9.884 -30.672 45.198 1.00 42.53 89 LEU A CA 1
ATOM 635 C C . LEU A 1 89 ? -10.505 -31.576 46.280 1.00 42.53 89 LEU A C 1
ATOM 637 O O . LEU A 1 89 ? -10.297 -32.792 46.259 1.00 42.53 89 LEU A O 1
ATOM 641 N N . PRO A 1 90 ? -11.402 -31.004 47.104 1.00 46.50 90 PRO A N 1
ATOM 642 C CA . PRO A 1 90 ? -12.769 -31.528 47.091 1.00 46.50 90 PRO A CA 1
ATOM 643 C C . PRO A 1 90 ? -13.881 -30.462 47.178 1.00 46.50 90 PRO A C 1
ATOM 645 O O . PRO A 1 90 ? -13.802 -29.469 47.897 1.00 46.50 90 PRO A O 1
ATOM 648 N N . THR A 1 91 ? -14.962 -30.754 46.457 1.00 41.09 91 THR A N 1
ATOM 649 C CA . THR A 1 91 ? -16.343 -30.282 46.628 1.00 41.09 91 THR A CA 1
ATOM 650 C C . THR A 1 91 ? -16.901 -30.643 48.011 1.00 41.09 91 THR A C 1
ATOM 652 O O . THR A 1 91 ? -16.698 -31.781 48.427 1.00 41.09 91 THR A O 1
ATOM 655 N N . SER A 1 92 ? -17.657 -29.736 48.661 1.00 37.62 92 SER A N 1
ATOM 656 C CA . SER A 1 92 ? -18.836 -30.008 49.530 1.00 37.62 92 SER A CA 1
ATOM 657 C C . SER A 1 92 ? -19.502 -28.702 50.037 1.00 37.62 92 SER A C 1
ATOM 659 O O . SER A 1 92 ? -18.913 -27.967 50.822 1.00 37.62 92 SER A O 1
ATOM 661 N N . GLU A 1 93 ? -20.739 -28.444 49.596 1.00 39.56 93 GLU A N 1
ATOM 662 C CA . GLU A 1 93 ? -21.843 -27.747 50.317 1.00 39.56 93 GLU A CA 1
ATOM 663 C C . GLU A 1 93 ? -22.436 -28.722 51.390 1.00 39.56 93 GLU A C 1
ATOM 665 O O . GLU A 1 93 ? -22.038 -29.890 51.315 1.00 39.56 93 GLU A O 1
ATOM 670 N N . PRO A 1 94 ? -23.402 -28.408 52.312 1.00 44.25 94 PRO A N 1
ATOM 671 C CA . PRO A 1 94 ? -24.266 -27.212 52.461 1.00 44.25 94 PRO A CA 1
ATOM 672 C C . PRO A 1 94 ? -24.663 -26.735 53.904 1.00 44.25 94 PRO A C 1
ATOM 674 O O . PRO A 1 94 ? -24.356 -27.379 54.902 1.00 44.25 94 PRO A O 1
ATOM 677 N N . ALA A 1 95 ? -25.489 -25.660 53.935 1.00 35.41 95 ALA A N 1
ATOM 678 C CA . ALA A 1 95 ? -26.513 -25.253 54.943 1.00 35.41 95 ALA A CA 1
ATOM 679 C C . ALA A 1 95 ? -26.029 -24.586 56.270 1.00 35.41 95 ALA A C 1
ATOM 681 O O . ALA A 1 95 ? -25.001 -24.966 56.802 1.00 35.41 95 ALA A O 1
ATOM 682 N N . GLN A 1 96 ? -26.690 -23.614 56.936 1.00 34.78 96 GLN A N 1
ATOM 683 C CA . GLN A 1 96 ? -27.998 -22.933 56.837 1.00 34.78 96 GLN A CA 1
ATOM 684 C C . GLN A 1 96 ? -28.047 -21.742 57.847 1.00 34.78 96 GLN A C 1
ATOM 686 O O . GLN A 1 96 ? -27.455 -21.874 58.910 1.00 34.78 96 GLN A O 1
ATOM 691 N N . LYS A 1 97 ? -28.880 -20.710 57.565 1.00 31.83 97 LYS A N 1
ATOM 692 C CA . LYS A 1 97 ? -29.584 -19.750 58.484 1.00 31.83 97 LYS A CA 1
ATOM 693 C C . LYS A 1 97 ? -28.733 -18.805 59.374 1.00 31.83 97 LYS A C 1
ATOM 695 O O . LYS A 1 97 ? -27.785 -19.225 60.006 1.00 31.83 97 LYS A O 1
ATOM 700 N N . ASP A 1 98 ? -28.976 -17.488 59.416 1.00 34.88 98 ASP A N 1
ATOM 701 C CA . ASP A 1 98 ? -30.129 -16.841 60.073 1.00 34.88 98 ASP A CA 1
ATOM 702 C C . ASP A 1 98 ? -30.465 -15.413 59.556 1.00 34.88 98 ASP A C 1
ATOM 704 O O . ASP A 1 98 ? -29.744 -14.801 58.771 1.00 34.88 98 ASP A O 1
ATOM 708 N N . GLN A 1 99 ? -31.629 -14.927 59.994 1.00 35.66 99 GLN A N 1
ATOM 709 C CA . GLN A 1 99 ? -32.436 -13.783 59.545 1.00 35.66 99 GLN A CA 1
ATOM 710 C C . GLN A 1 99 ? -31.996 -12.395 60.102 1.00 35.66 99 GLN A C 1
ATOM 712 O O . GLN A 1 99 ? -31.708 -12.297 61.285 1.00 35.66 99 GLN A O 1
ATOM 717 N N . GLN A 1 100 ? -31.992 -11.351 59.239 1.00 34.16 100 GLN A N 1
ATOM 718 C CA . GLN A 1 100 ? -32.711 -10.030 59.263 1.00 34.16 100 GLN A CA 1
ATOM 719 C C . GLN A 1 100 ? -32.900 -9.231 60.604 1.00 34.16 100 GLN A C 1
ATOM 721 O O . GLN A 1 100 ? -33.004 -9.885 61.632 1.00 34.16 100 GLN A O 1
ATOM 726 N N . PRO A 1 101 ? -33.116 -7.870 60.676 1.00 45.19 101 PRO A N 1
ATOM 727 C CA . PRO A 1 101 ? -33.160 -6.762 59.681 1.00 45.19 101 PRO A CA 1
ATOM 728 C C . PRO A 1 101 ? -32.372 -5.448 60.018 1.00 45.19 101 PRO A C 1
ATOM 730 O O . PRO A 1 101 ? -31.904 -5.229 61.127 1.00 45.19 101 PRO A O 1
ATOM 733 N N . ALA A 1 102 ? -32.436 -4.512 59.050 1.00 33.16 102 ALA A N 1
ATOM 734 C CA . ALA A 1 102 ? -32.537 -3.040 59.171 1.00 33.16 102 ALA A CA 1
ATOM 735 C C . ALA A 1 102 ? -31.287 -2.181 59.467 1.00 33.16 102 ALA A C 1
ATOM 737 O O . ALA A 1 102 ? -30.897 -1.990 60.612 1.00 33.16 102 ALA A O 1
ATOM 738 N N . ASN A 1 103 ? -30.794 -1.486 58.429 1.00 36.81 103 ASN A N 1
ATOM 739 C CA . ASN A 1 103 ? -30.813 -0.013 58.370 1.00 36.81 103 ASN A CA 1
ATOM 740 C C . ASN A 1 103 ? -30.307 0.506 57.011 1.00 36.81 103 ASN A C 1
ATOM 742 O O . ASN A 1 103 ? -29.205 0.179 56.578 1.00 36.81 103 ASN A O 1
ATOM 746 N N . SER A 1 104 ? -31.106 1.353 56.357 1.00 39.16 104 SER A N 1
ATOM 747 C CA . SER A 1 104 ? -30.679 2.196 55.229 1.00 39.16 104 SER A CA 1
ATOM 748 C C . SER A 1 104 ? -29.699 3.272 55.717 1.00 39.16 104 SER A C 1
ATOM 750 O O . SER A 1 104 ? -29.870 3.778 56.828 1.00 39.16 104 SER A O 1
ATOM 752 N N . PRO A 1 105 ? -28.732 3.706 54.887 1.00 41.38 105 PRO A N 1
ATOM 753 C CA . PRO A 1 105 ? -28.958 4.978 54.193 1.00 41.38 105 PRO A CA 1
ATOM 754 C C . PRO A 1 105 ? -28.379 5.072 52.762 1.00 41.38 105 PRO A C 1
ATOM 756 O O . PRO A 1 105 ? -27.229 4.743 52.501 1.00 41.38 105 PRO A O 1
ATOM 759 N N . LYS A 1 106 ? -29.219 5.610 51.865 1.00 43.91 106 LYS A N 1
ATOM 760 C CA . LYS A 1 106 ? -28.943 6.595 50.796 1.00 43.91 106 LYS A CA 1
ATOM 761 C C . LYS A 1 106 ? -27.545 6.561 50.138 1.00 43.91 106 LYS A C 1
ATOM 763 O O . LYS A 1 106 ? -26.589 7.092 50.696 1.00 43.91 106 LYS A O 1
ATOM 768 N N . LYS A 1 107 ? -27.470 6.096 48.882 1.00 37.78 107 LYS A N 1
ATOM 769 C CA . LYS A 1 107 ? -26.363 6.421 47.970 1.00 37.78 107 LYS A CA 1
ATOM 770 C C . LYS A 1 107 ? -26.850 6.687 46.544 1.00 37.78 107 LYS A C 1
ATOM 772 O O . LYS A 1 107 ? -27.546 5.866 45.961 1.00 37.78 107 LYS A O 1
ATOM 777 N N . GLU A 1 108 ? -26.514 7.894 46.096 1.00 41.53 108 GLU A N 1
ATOM 778 C CA . GLU A 1 108 ? -26.201 8.338 44.734 1.00 41.53 108 GLU A CA 1
ATOM 779 C C . GLU A 1 108 ? -26.923 7.698 43.543 1.00 41.53 108 GLU A C 1
ATOM 781 O O . GLU A 1 108 ? -26.697 6.551 43.167 1.00 41.53 108 GLU A O 1
ATOM 786 N N . GLN A 1 109 ? -27.709 8.546 42.872 1.00 38.78 109 GLN A N 1
ATOM 787 C CA . GLN A 1 109 ? -28.024 8.419 41.455 1.00 38.78 109 GLN A CA 1
ATOM 788 C C . GLN A 1 109 ? -26.732 8.199 40.667 1.00 38.78 109 GLN A C 1
ATOM 790 O O . GLN A 1 109 ? -25.894 9.088 40.543 1.00 38.78 109 GLN A O 1
ATOM 795 N N . ASN A 1 110 ? -26.615 6.992 40.136 1.00 34.75 110 ASN A N 1
ATOM 796 C CA . ASN A 1 110 ? -25.664 6.617 39.112 1.00 34.75 110 ASN A CA 1
ATOM 797 C C . ASN A 1 110 ? -26.014 7.416 37.838 1.00 34.75 110 ASN A C 1
ATOM 799 O O . ASN A 1 110 ? -27.133 7.253 37.339 1.00 34.75 110 ASN A O 1
ATOM 803 N N . PRO A 1 111 ? -25.152 8.299 37.304 1.00 43.09 111 PRO A N 1
ATOM 804 C CA . PRO A 1 111 ? -25.357 8.793 35.954 1.00 43.09 111 PRO A CA 1
ATOM 805 C C . PRO A 1 111 ? -25.138 7.616 35.000 1.00 43.09 111 PRO A C 1
ATOM 807 O O . PRO A 1 111 ? -24.082 6.984 35.010 1.00 43.09 111 PRO A O 1
ATOM 810 N N . SER A 1 112 ? -26.156 7.300 34.196 1.00 35.03 112 SER A N 1
ATOM 811 C CA . SER A 1 112 ? -25.990 6.448 33.018 1.00 35.03 112 SER A CA 1
ATOM 812 C C . SER A 1 112 ? -24.759 6.916 32.239 1.00 35.03 112 SER A C 1
ATOM 814 O O . SER A 1 112 ? -24.660 8.118 31.975 1.00 35.03 112 SER A O 1
ATOM 816 N N . PRO A 1 113 ? -23.847 6.023 31.822 1.00 43.03 113 PRO A N 1
ATOM 817 C CA . PRO A 1 113 ? -22.923 6.381 30.769 1.00 43.03 113 PRO A CA 1
ATOM 818 C C . PRO A 1 113 ? -23.780 6.598 29.524 1.00 43.03 113 PRO A C 1
ATOM 820 O O . PRO A 1 113 ? -24.351 5.659 28.968 1.00 43.03 113 PRO A O 1
ATOM 823 N N . THR A 1 114 ? -23.936 7.857 29.125 1.00 39.59 114 THR A N 1
ATOM 824 C CA . THR A 1 114 ? -24.351 8.198 27.772 1.00 39.59 114 THR A CA 1
ATOM 825 C C . THR A 1 114 ? -23.286 7.589 26.874 1.00 39.59 114 THR A C 1
ATOM 827 O O . THR A 1 114 ? -22.169 8.089 26.799 1.00 39.59 114 THR A O 1
ATOM 830 N N . THR A 1 115 ? -23.583 6.429 26.296 1.00 41.00 115 THR A N 1
ATOM 831 C CA . THR A 1 115 ? -22.764 5.844 25.245 1.00 41.00 115 THR A CA 1
ATOM 832 C C . THR A 1 115 ? -22.771 6.849 24.102 1.00 41.00 115 THR A C 1
ATOM 834 O O . THR A 1 115 ? -23.773 6.975 23.397 1.00 41.00 115 THR A O 1
ATOM 837 N N . ASP A 1 116 ? -21.680 7.603 23.972 1.00 39.09 116 ASP A N 1
ATOM 838 C CA . ASP A 1 116 ? -21.338 8.347 22.768 1.00 39.09 116 ASP A CA 1
ATOM 839 C C . ASP A 1 116 ? -21.247 7.336 21.622 1.00 39.09 116 ASP A C 1
ATOM 841 O O . ASP A 1 116 ? -20.210 6.738 21.354 1.00 39.09 116 ASP A O 1
ATOM 845 N N . LYS A 1 117 ? -22.378 7.113 20.952 1.00 43.97 117 LYS A N 1
ATOM 846 C CA . LYS A 1 117 ? -22.502 6.304 19.735 1.00 43.97 117 LYS A CA 1
ATOM 847 C C . LYS A 1 117 ? -21.905 6.991 18.498 1.00 43.97 117 LYS A C 1
ATOM 849 O O . LYS A 1 117 ? -22.172 6.569 17.386 1.00 43.97 117 LYS A O 1
ATOM 854 N N . THR A 1 118 ? -21.112 8.045 18.669 1.00 42.69 118 THR A N 1
ATOM 855 C CA . THR A 1 118 ? -20.718 8.942 17.569 1.00 42.69 118 THR A CA 1
ATOM 856 C C . THR A 1 118 ? -19.252 8.777 17.144 1.00 42.69 118 THR A C 1
ATOM 858 O O . THR A 1 118 ? -18.795 9.487 16.255 1.00 42.69 118 THR A O 1
ATOM 861 N N . ALA A 1 119 ? -18.484 7.872 17.763 1.00 47.41 119 ALA A N 1
ATOM 862 C CA . ALA A 1 119 ? -17.049 7.743 17.483 1.00 47.41 119 ALA A CA 1
ATOM 863 C C . ALA A 1 119 ? -16.669 6.561 16.573 1.00 47.41 119 ALA A C 1
ATOM 865 O O . ALA A 1 119 ? -15.634 6.647 15.923 1.00 47.41 119 ALA A O 1
ATOM 866 N N . GLU A 1 120 ? -17.469 5.491 16.487 1.00 54.44 120 GLU A N 1
ATOM 867 C CA . GLU A 1 120 ? -17.049 4.234 15.830 1.00 54.44 120 GLU A CA 1
ATOM 868 C C . GLU A 1 120 ? -17.166 4.212 14.293 1.00 54.44 120 GLU A C 1
ATOM 870 O O . GLU A 1 120 ? -16.652 3.294 13.663 1.00 54.44 120 GLU A O 1
ATOM 875 N N . GLU A 1 121 ? -17.773 5.219 13.658 1.00 64.25 121 GLU A N 1
ATOM 876 C CA . GLU A 1 121 ? -18.073 5.173 12.211 1.00 64.25 121 GLU A CA 1
ATOM 877 C C . GLU A 1 121 ? -16.950 5.694 11.293 1.00 64.25 121 GLU A C 1
ATOM 879 O O . GLU A 1 121 ? -17.004 5.500 10.080 1.00 64.25 121 GLU A O 1
ATOM 884 N N . ASN A 1 122 ? -15.907 6.335 11.832 1.00 88.56 122 ASN A N 1
ATOM 885 C CA . ASN A 1 122 ? -14.897 7.026 11.011 1.00 88.56 122 ASN A CA 1
ATOM 886 C C . ASN A 1 122 ? -13.518 6.349 10.976 1.00 88.56 122 ASN A C 1
ATOM 888 O O . ASN A 1 122 ? -12.574 6.925 10.433 1.00 88.56 122 ASN A O 1
ATOM 892 N N . PHE A 1 123 ? -13.368 5.147 11.536 1.00 94.00 123 PHE A N 1
ATOM 893 C CA . PHE A 1 123 ? -12.093 4.425 11.544 1.00 94.00 123 PHE A CA 1
ATOM 894 C C . PHE A 1 123 ? -12.255 2.947 11.197 1.00 94.00 123 PHE A C 1
ATOM 896 O O . PHE A 1 123 ? -13.341 2.387 11.294 1.00 94.00 123 PHE A O 1
ATOM 903 N N . ILE A 1 124 ? -11.172 2.318 10.737 1.00 95.62 124 ILE A N 1
ATOM 904 C CA . ILE A 1 124 ? -11.166 0.903 10.353 1.00 95.62 124 ILE A CA 1
ATOM 905 C C . ILE A 1 124 ? -11.098 0.062 11.639 1.00 95.62 124 ILE A C 1
ATOM 907 O O . ILE A 1 124 ? -10.050 0.058 12.292 1.00 95.62 124 ILE A O 1
ATOM 911 N N . PRO A 1 125 ? -12.165 -0.656 12.037 1.00 95.00 125 PRO A N 1
ATOM 912 C CA . PRO A 1 125 ? -12.208 -1.287 13.352 1.00 95.00 125 PRO A CA 1
ATOM 913 C C . PRO A 1 125 ? -11.150 -2.383 13.502 1.00 95.00 125 PRO A C 1
ATOM 915 O O . PRO A 1 125 ? -11.000 -3.235 12.629 1.00 95.00 125 PRO A O 1
ATOM 918 N N . GLY A 1 126 ? -10.428 -2.383 14.623 1.00 95.12 126 GLY A N 1
ATOM 919 C CA . GLY A 1 126 ? -9.408 -3.390 14.938 1.00 95.12 126 GLY A CA 1
ATOM 920 C C . GLY A 1 126 ? -8.073 -3.226 14.208 1.00 95.12 126 GLY A C 1
ATOM 921 O O . GLY A 1 126 ? -7.171 -4.022 14.441 1.00 95.12 126 GLY A O 1
ATOM 922 N N . LEU A 1 127 ? -7.917 -2.211 13.352 1.00 96.81 127 LEU A N 1
ATOM 923 C CA . LEU A 1 127 ? -6.647 -1.934 12.688 1.00 96.81 127 LEU A CA 1
ATOM 924 C C . LEU A 1 127 ? -5.785 -0.986 13.529 1.00 96.81 127 LEU A C 1
ATOM 926 O O . LEU A 1 127 ? -6.226 0.111 13.866 1.00 96.81 127 LEU A O 1
ATOM 930 N N . ALA A 1 128 ? -4.537 -1.372 13.800 1.00 97.38 128 ALA A N 1
ATOM 931 C CA . ALA A 1 128 ? -3.551 -0.508 14.444 1.00 97.38 128 ALA A CA 1
ATOM 932 C C . ALA A 1 128 ? -2.419 -0.110 13.485 1.00 97.38 128 ALA A C 1
ATOM 934 O O . ALA A 1 128 ? -1.961 -0.904 12.658 1.00 97.38 128 ALA A O 1
ATOM 935 N N . ALA A 1 129 ? -1.894 1.107 13.646 1.00 97.88 129 ALA A N 1
ATOM 936 C CA . ALA A 1 129 ? -0.779 1.598 12.833 1.00 97.88 129 ALA A CA 1
ATOM 937 C C . ALA A 1 129 ? 0.495 0.780 13.048 1.00 97.88 129 ALA A C 1
ATOM 939 O O . ALA A 1 129 ? 1.249 0.533 12.106 1.00 97.88 129 ALA A O 1
ATOM 940 N N . ALA A 1 130 ? 0.711 0.297 14.275 1.00 97.62 130 ALA A N 1
ATOM 941 C CA . ALA A 1 130 ? 1.832 -0.576 14.599 1.00 97.62 130 ALA A CA 1
ATOM 942 C C . ALA A 1 130 ? 1.828 -1.859 13.752 1.00 97.62 130 ALA A C 1
ATOM 944 O O . ALA A 1 130 ? 2.882 -2.252 13.254 1.00 97.62 130 ALA A O 1
ATOM 945 N N . ASP A 1 131 ? 0.660 -2.466 13.520 1.00 97.00 131 ASP A N 1
ATOM 946 C CA . ASP A 1 131 ? 0.551 -3.689 12.720 1.00 97.00 131 ASP A CA 1
ATOM 947 C C . ASP A 1 131 ? 0.900 -3.433 11.254 1.00 97.00 131 ASP A C 1
ATOM 949 O O . ASP A 1 131 ? 1.610 -4.227 10.638 1.00 97.00 131 ASP A O 1
ATOM 953 N N . ILE A 1 132 ? 0.449 -2.309 10.688 1.00 98.38 132 ILE A N 1
ATOM 954 C CA . ILE A 1 132 ? 0.795 -1.916 9.315 1.00 98.38 132 ILE A CA 1
ATOM 955 C C . ILE A 1 132 ? 2.310 -1.735 9.196 1.00 98.38 132 ILE A C 1
ATOM 957 O O . ILE A 1 132 ? 2.947 -2.332 8.325 1.00 98.38 132 ILE A O 1
ATOM 961 N N . LYS A 1 133 ? 2.888 -0.939 10.101 1.00 98.50 133 LYS A N 1
ATOM 962 C CA . LYS A 1 133 ? 4.305 -0.577 10.075 1.00 98.50 133 LYS A CA 1
ATOM 963 C C . LYS A 1 133 ? 5.194 -1.802 10.225 1.00 98.50 133 LYS A C 1
ATOM 965 O O . LYS A 1 133 ? 5.978 -2.089 9.327 1.00 98.50 133 LYS A O 1
ATOM 970 N N . LEU A 1 134 ? 5.007 -2.582 11.291 1.00 97.69 134 LEU A N 1
ATOM 971 C CA . LEU A 1 134 ? 5.827 -3.765 11.564 1.00 97.69 134 LEU A CA 1
ATOM 972 C C . LEU A 1 134 ? 5.775 -4.779 10.414 1.00 97.69 134 LEU A C 1
ATOM 974 O O . LEU A 1 134 ? 6.799 -5.361 10.051 1.00 97.69 134 LEU A O 1
ATOM 978 N N . ASN A 1 135 ? 4.601 -4.979 9.810 1.00 97.06 135 ASN A N 1
ATOM 979 C CA . ASN A 1 135 ? 4.450 -5.920 8.703 1.00 97.06 135 ASN A CA 1
ATOM 980 C C . ASN A 1 135 ? 5.140 -5.436 7.420 1.00 97.06 135 ASN A C 1
ATOM 982 O O . ASN A 1 135 ? 5.779 -6.241 6.732 1.00 97.06 135 ASN A O 1
ATOM 986 N N . LEU A 1 136 ? 5.045 -4.143 7.098 1.00 98.50 136 LEU A N 1
ATOM 987 C CA . LEU A 1 136 ? 5.636 -3.571 5.885 1.00 98.50 136 LEU A CA 1
ATOM 988 C C . LEU A 1 136 ? 7.142 -3.337 6.001 1.00 98.50 136 LEU A C 1
ATOM 990 O O . LEU A 1 136 ? 7.865 -3.601 5.042 1.00 98.50 136 LEU A O 1
ATOM 994 N N . GLU A 1 137 ? 7.632 -2.922 7.167 1.00 98.38 137 GLU A N 1
ATOM 995 C CA . GLU A 1 137 ? 9.068 -2.831 7.448 1.00 98.38 137 GLU A CA 1
ATOM 996 C C . GLU A 1 137 ? 9.725 -4.211 7.307 1.00 98.38 137 GLU A C 1
ATOM 998 O O . GLU A 1 137 ? 10.744 -4.360 6.634 1.00 98.38 137 GLU A O 1
ATOM 1003 N N . ARG A 1 138 ? 9.102 -5.254 7.872 1.00 97.56 138 ARG A N 1
ATOM 1004 C CA . ARG A 1 138 ? 9.645 -6.618 7.846 1.00 97.56 138 ARG A CA 1
ATOM 1005 C C . ARG A 1 138 ? 9.592 -7.275 6.470 1.00 97.56 138 ARG A C 1
ATOM 1007 O O . ARG A 1 138 ? 10.522 -7.990 6.110 1.00 97.56 138 ARG A O 1
ATOM 1014 N N . THR A 1 139 ? 8.491 -7.099 5.744 1.00 97.62 139 THR A N 1
ATOM 1015 C CA . THR A 1 139 ? 8.235 -7.853 4.502 1.00 97.62 139 THR A CA 1
ATOM 1016 C C . THR A 1 139 ? 8.733 -7.117 3.268 1.00 97.62 139 THR A C 1
ATOM 1018 O O . THR A 1 139 ? 9.246 -7.743 2.346 1.00 97.62 139 THR A O 1
ATOM 1021 N N . TRP A 1 140 ? 8.588 -5.793 3.253 1.00 97.81 140 TRP A N 1
ATOM 1022 C CA . TRP A 1 140 ? 8.849 -4.952 2.085 1.00 97.81 140 TRP A CA 1
ATOM 1023 C C . TRP A 1 140 ? 9.957 -3.924 2.322 1.00 97.81 140 TRP A C 1
ATOM 1025 O O . TRP A 1 140 ? 10.287 -3.164 1.416 1.00 97.81 140 TRP A O 1
ATOM 1035 N N . GLY A 1 141 ? 10.554 -3.898 3.519 1.00 98.25 141 GLY A N 1
ATOM 1036 C CA . GLY A 1 141 ? 11.679 -3.018 3.828 1.00 98.25 141 GLY A CA 1
ATOM 1037 C C . GLY A 1 141 ? 11.313 -1.537 3.861 1.00 98.25 141 GLY A C 1
ATOM 1038 O O . GLY A 1 141 ? 12.205 -0.703 3.690 1.00 98.25 141 GLY A O 1
ATOM 1039 N N . LEU A 1 142 ? 10.026 -1.205 4.043 1.00 98.56 142 LEU A N 1
ATOM 1040 C CA . LEU A 1 142 ? 9.597 0.186 4.186 1.00 98.56 142 LEU A CA 1
ATOM 1041 C C . LEU A 1 142 ? 10.310 0.833 5.372 1.00 98.56 142 LEU A C 1
ATOM 1043 O O . LEU A 1 142 ? 10.643 0.170 6.348 1.00 98.56 142 LEU A O 1
ATOM 1047 N N . LYS A 1 143 ? 10.546 2.139 5.282 1.00 98.62 143 LYS A N 1
ATOM 1048 C CA . LYS A 1 143 ? 11.056 2.953 6.387 1.00 98.62 143 LYS A CA 1
ATOM 1049 C C . LYS A 1 143 ? 10.074 4.074 6.655 1.00 98.62 143 LYS A C 1
ATOM 1051 O O . LYS A 1 143 ? 9.887 4.920 5.785 1.00 98.62 143 LYS A O 1
ATOM 1056 N N . PHE A 1 144 ? 9.458 4.062 7.832 1.00 98.44 144 PHE A N 1
ATOM 1057 C CA . PHE A 1 144 ? 8.482 5.072 8.228 1.00 98.44 144 PHE A CA 1
ATOM 1058 C C . PHE A 1 144 ? 9.150 6.318 8.809 1.00 98.44 144 PHE A C 1
ATOM 1060 O O . PHE A 1 144 ? 10.118 6.222 9.567 1.00 98.44 144 PHE A O 1
ATOM 1067 N N . SER A 1 145 ? 8.618 7.490 8.468 1.00 97.06 145 SER A N 1
ATOM 1068 C CA . SER A 1 145 ? 9.082 8.781 8.987 1.00 97.06 145 SER A CA 1
ATOM 1069 C C . SER A 1 145 ? 8.629 9.050 10.421 1.00 97.06 145 SER A C 1
ATOM 1071 O O . SER A 1 145 ? 9.196 9.914 11.091 1.00 97.06 145 SER A O 1
ATOM 1073 N N . GLY A 1 146 ? 7.601 8.337 10.881 1.00 95.19 146 GLY A N 1
ATOM 1074 C CA . GLY A 1 146 ? 6.854 8.686 12.079 1.00 95.19 146 GLY A CA 1
ATOM 1075 C C . GLY A 1 146 ? 5.735 9.688 11.766 1.00 95.19 146 GLY A C 1
ATOM 1076 O O . GLY A 1 146 ? 5.800 10.388 10.745 1.00 95.19 146 GLY A O 1
ATOM 1077 N N . PRO A 1 147 ? 4.719 9.764 12.645 1.00 95.06 147 PRO A N 1
ATOM 1078 C CA . PRO A 1 147 ? 3.522 10.561 12.416 1.00 95.06 147 PRO A CA 1
ATOM 1079 C C . PRO A 1 147 ? 3.839 12.059 12.415 1.00 95.06 147 PRO A C 1
ATOM 1081 O O . PRO A 1 147 ? 4.398 12.602 13.370 1.00 95.06 147 PRO A O 1
ATOM 1084 N N . GLN A 1 148 ? 3.443 12.731 11.341 1.00 96.38 148 GLN A N 1
ATOM 1085 C CA . GLN A 1 148 ? 3.446 14.180 11.198 1.00 96.38 148 GLN A CA 1
ATOM 1086 C C . GLN A 1 148 ? 2.066 14.704 11.587 1.00 96.38 148 GLN A C 1
ATOM 1088 O O . GLN A 1 148 ? 1.069 14.370 10.951 1.00 96.38 148 GLN A O 1
ATOM 1093 N N . ILE A 1 149 ? 1.998 15.510 12.647 1.00 94.56 149 ILE A N 1
ATOM 1094 C CA . ILE A 1 149 ? 0.728 16.030 13.163 1.00 94.56 149 ILE A CA 1
ATOM 1095 C C . ILE A 1 149 ? 0.243 17.176 12.269 1.00 94.56 149 ILE A C 1
ATOM 1097 O O . ILE A 1 149 ? 0.848 18.249 12.240 1.00 94.56 149 ILE A O 1
ATOM 1101 N N . GLY A 1 150 ? -0.845 16.936 11.540 1.00 90.56 150 GLY A N 1
ATOM 1102 C CA . GLY A 1 150 ? -1.601 17.958 10.827 1.00 90.56 150 GLY A CA 1
ATOM 1103 C C . GLY A 1 150 ? -2.662 18.616 11.711 1.00 90.56 150 GLY A C 1
ATOM 1104 O O . GLY A 1 150 ? -2.758 18.357 12.908 1.00 90.56 150 GLY A O 1
ATOM 1105 N N . GLN A 1 151 ? -3.469 19.491 11.107 1.00 87.06 151 GLN A N 1
ATOM 1106 C CA . GLN A 1 151 ? -4.522 20.221 11.820 1.00 87.06 151 GLN A CA 1
ATOM 1107 C C . GLN A 1 151 ? -5.652 19.299 12.304 1.00 87.06 151 GLN A C 1
ATOM 1109 O O . GLN A 1 151 ? -6.085 19.428 13.446 1.00 87.06 151 GLN A O 1
ATOM 1114 N N . ASP A 1 152 ? -6.084 18.365 11.452 1.00 87.81 152 ASP A N 1
ATOM 1115 C CA . ASP A 1 152 ? -7.223 17.475 11.727 1.00 87.81 152 ASP A CA 1
ATOM 1116 C C . ASP A 1 152 ? -6.811 16.005 11.904 1.00 87.81 152 ASP A C 1
ATOM 1118 O O . ASP A 1 152 ? -7.526 15.215 12.520 1.00 87.81 152 ASP A O 1
ATOM 1122 N N . LEU A 1 153 ? -5.664 15.620 11.343 1.00 93.19 153 LEU A N 1
ATOM 1123 C CA . LEU A 1 153 ? -5.184 14.243 11.296 1.00 93.19 153 LEU A CA 1
ATOM 1124 C C . LEU A 1 153 ? -3.658 14.197 11.278 1.00 93.19 153 LEU A C 1
ATOM 1126 O O . LEU A 1 153 ? -3.002 15.130 10.810 1.00 93.19 153 LEU A O 1
ATOM 1130 N N . ALA A 1 154 ? -3.105 13.102 11.784 1.00 95.94 154 ALA A N 1
ATOM 1131 C CA . ALA A 1 154 ? -1.708 12.755 11.619 1.00 95.94 154 ALA A CA 1
ATOM 1132 C C . ALA A 1 154 ? -1.518 11.918 10.347 1.00 95.94 154 ALA A C 1
ATOM 1134 O O . ALA A 1 154 ? -2.372 11.098 10.003 1.00 95.94 154 ALA A O 1
ATOM 1135 N N . GLU A 1 155 ? -0.386 12.117 9.676 1.00 97.69 155 GLU A N 1
ATOM 1136 C CA . GLU A 1 155 ? 0.056 11.291 8.551 1.00 97.69 155 GLU A CA 1
ATOM 1137 C C . GLU A 1 155 ? 1.403 10.642 8.884 1.00 97.69 155 GLU A C 1
ATOM 1139 O O . GLU A 1 155 ? 2.364 11.342 9.200 1.00 97.69 155 GLU A O 1
ATOM 1144 N N . ASP A 1 156 ? 1.500 9.315 8.799 1.00 98.25 156 ASP A N 1
ATOM 1145 C CA . ASP A 1 156 ? 2.784 8.599 8.831 1.00 98.25 156 ASP A CA 1
ATOM 1146 C C . ASP A 1 156 ? 3.049 7.975 7.458 1.00 98.25 156 ASP A C 1
ATOM 1148 O O . ASP A 1 156 ? 2.219 7.223 6.938 1.00 98.25 156 ASP A O 1
ATOM 1152 N N . SER A 1 157 ? 4.203 8.292 6.870 1.00 98.38 157 SER A N 1
ATOM 1153 C CA . SER A 1 157 ? 4.586 7.832 5.538 1.00 98.38 157 SER A CA 1
ATOM 1154 C C . SER A 1 157 ? 5.773 6.882 5.621 1.00 98.38 157 SER A C 1
ATOM 1156 O O . SER A 1 157 ? 6.779 7.169 6.272 1.00 98.38 157 SER A O 1
ATOM 1158 N N . GLY A 1 158 ? 5.659 5.741 4.949 1.00 98.62 158 GLY A N 1
ATOM 1159 C CA . GLY A 1 158 ? 6.715 4.753 4.801 1.00 98.62 158 GLY A CA 1
ATOM 1160 C C . GLY A 1 158 ? 7.046 4.518 3.340 1.00 98.62 158 GLY A C 1
ATOM 1161 O O . GLY A 1 158 ? 6.147 4.424 2.505 1.00 98.62 158 GLY A O 1
ATOM 1162 N N . GLU A 1 159 ? 8.333 4.376 3.028 1.00 98.75 159 GLU A N 1
ATOM 1163 C CA . GLU A 1 159 ? 8.784 4.133 1.657 1.00 98.75 159 GLU A CA 1
ATOM 1164 C C . GLU A 1 159 ? 9.870 3.059 1.549 1.00 98.75 159 GLU A C 1
ATOM 1166 O O . GLU A 1 159 ? 10.699 2.887 2.445 1.00 98.75 159 GLU A O 1
ATOM 1171 N N . ALA A 1 160 ? 9.864 2.351 0.421 1.00 98.69 160 ALA A N 1
ATOM 1172 C CA . ALA A 1 160 ? 10.911 1.437 -0.022 1.00 98.69 160 ALA A CA 1
ATOM 1173 C C . ALA A 1 160 ? 11.056 1.498 -1.547 1.00 98.69 160 ALA A C 1
ATOM 1175 O O . ALA A 1 160 ? 10.208 2.045 -2.256 1.00 98.69 160 ALA A O 1
ATOM 1176 N N . VAL A 1 161 ? 12.129 0.902 -2.060 1.00 98.62 161 VAL A N 1
ATOM 1177 C CA . VAL A 1 161 ? 12.318 0.664 -3.491 1.00 98.62 161 VAL A CA 1
ATOM 1178 C C . VAL A 1 161 ? 12.435 -0.837 -3.692 1.00 98.62 161 VAL A C 1
ATOM 1180 O O . VAL A 1 161 ? 13.274 -1.477 -3.059 1.00 98.62 161 VAL A O 1
ATOM 1183 N N . ASP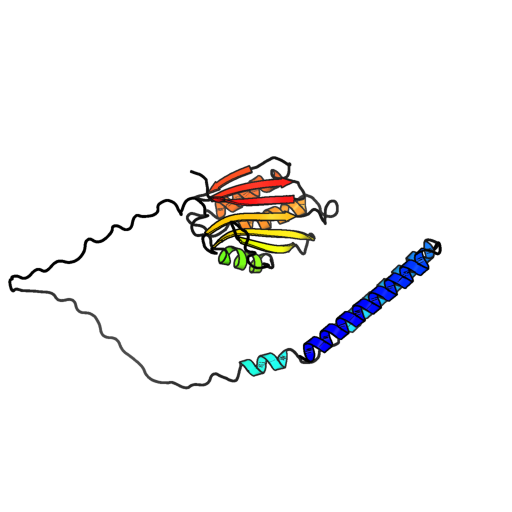 A 1 162 ? 11.595 -1.388 -4.564 1.00 98.31 162 ASP A N 1
ATOM 1184 C CA . ASP A 1 162 ? 11.696 -2.778 -4.986 1.00 98.31 162 ASP A CA 1
ATOM 1185 C C . ASP A 1 162 ? 13.064 -3.000 -5.660 1.00 98.31 162 ASP A C 1
ATOM 1187 O O . ASP A 1 162 ? 13.377 -2.312 -6.638 1.00 98.31 162 ASP A O 1
ATOM 1191 N N . PRO A 1 163 ? 13.910 -3.907 -5.143 1.00 96.69 163 PRO A N 1
ATOM 1192 C CA . PRO A 1 163 ? 15.299 -4.020 -5.581 1.00 96.69 163 PRO A CA 1
ATOM 1193 C C . PRO A 1 163 ? 15.437 -4.549 -7.012 1.00 96.69 163 PRO A C 1
ATOM 1195 O O . PRO A 1 163 ? 16.426 -4.244 -7.678 1.00 96.69 163 PRO A O 1
ATOM 1198 N N . ASP A 1 164 ? 14.454 -5.312 -7.491 1.00 96.19 164 ASP A N 1
ATOM 1199 C CA . ASP A 1 164 ? 14.504 -5.963 -8.800 1.00 96.19 164 ASP A CA 1
ATOM 1200 C C . ASP A 1 164 ? 14.055 -5.023 -9.922 1.00 96.19 164 ASP A C 1
ATOM 1202 O O . ASP A 1 164 ? 14.581 -5.062 -11.037 1.00 96.19 164 ASP A O 1
ATOM 1206 N N . THR A 1 165 ? 13.069 -4.171 -9.641 1.00 97.62 165 THR A N 1
ATOM 1207 C CA . THR A 1 165 ? 12.442 -3.305 -10.646 1.00 97.62 165 THR A CA 1
ATOM 1208 C C . THR A 1 165 ? 12.751 -1.825 -10.468 1.00 97.62 165 THR A C 1
ATOM 1210 O O . THR A 1 165 ? 12.555 -1.057 -11.406 1.00 97.62 165 THR A O 1
ATOM 1213 N N . GLY A 1 166 ? 13.212 -1.392 -9.294 1.00 97.94 166 GLY A N 1
ATOM 1214 C CA . GLY A 1 166 ? 13.385 0.025 -8.970 1.00 97.94 166 GLY A CA 1
ATOM 1215 C C . GLY A 1 166 ? 12.069 0.782 -8.747 1.00 97.94 166 GLY A C 1
ATOM 1216 O O . GLY A 1 166 ? 12.080 2.009 -8.646 1.00 97.94 166 GLY A O 1
ATOM 1217 N N . VAL A 1 167 ? 10.934 0.077 -8.688 1.00 98.56 167 VAL A N 1
ATOM 1218 C CA . VAL A 1 167 ? 9.618 0.661 -8.401 1.00 98.56 167 VAL A CA 1
ATOM 1219 C C . VAL A 1 167 ? 9.567 1.126 -6.949 1.00 98.56 167 VAL A C 1
ATOM 1221 O O . VAL A 1 167 ? 9.951 0.393 -6.039 1.00 98.56 167 VAL A O 1
ATOM 1224 N N . LYS A 1 168 ? 9.061 2.338 -6.714 1.00 98.81 168 LYS A N 1
ATOM 1225 C CA . LYS A 1 168 ? 8.881 2.869 -5.366 1.00 98.81 168 LYS A CA 1
ATOM 1226 C C . LYS A 1 168 ? 7.580 2.337 -4.760 1.00 98.81 168 LYS A C 1
ATOM 1228 O O . LYS A 1 168 ? 6.516 2.412 -5.376 1.00 98.81 168 LYS A O 1
ATOM 1233 N N . LEU A 1 169 ? 7.685 1.812 -3.545 1.00 98.88 169 LEU A N 1
ATOM 1234 C CA . LEU A 1 169 ? 6.580 1.339 -2.717 1.00 98.88 169 LEU A CA 1
ATOM 1235 C C . LEU A 1 169 ? 6.350 2.373 -1.620 1.00 98.88 169 LEU A C 1
ATOM 1237 O O . LEU A 1 169 ? 7.307 2.785 -0.964 1.00 98.88 169 LEU A O 1
ATOM 1241 N N . ILE A 1 170 ? 5.107 2.804 -1.430 1.00 98.88 170 ILE A N 1
ATOM 1242 C CA . ILE A 1 170 ? 4.760 3.817 -0.429 1.00 98.88 170 ILE A CA 1
ATOM 1243 C C . ILE A 1 170 ? 3.555 3.329 0.378 1.00 98.88 170 ILE A C 1
ATOM 1245 O O . ILE A 1 170 ? 2.680 2.629 -0.143 1.00 98.88 170 ILE A O 1
ATOM 1249 N N . CYS A 1 171 ? 3.517 3.691 1.653 1.00 98.88 171 CYS A N 1
ATOM 1250 C CA . CYS A 1 171 ? 2.378 3.539 2.544 1.00 98.88 171 CYS A CA 1
ATOM 1251 C C . CYS A 1 171 ? 2.153 4.866 3.266 1.00 98.88 171 CYS A C 1
ATOM 1253 O O . CYS A 1 171 ? 3.061 5.327 3.945 1.00 98.88 171 CYS A O 1
ATOM 1255 N N . ASN A 1 172 ? 0.958 5.442 3.164 1.00 98.69 172 ASN A N 1
ATOM 1256 C CA . ASN A 1 172 ? 0.560 6.619 3.936 1.00 98.69 172 ASN A CA 1
ATOM 1257 C C . ASN A 1 172 ? -0.597 6.232 4.859 1.00 98.69 172 ASN A C 1
ATOM 1259 O O . ASN A 1 172 ? -1.637 5.768 4.385 1.00 98.69 172 ASN A O 1
ATOM 1263 N N . ILE A 1 173 ? -0.402 6.388 6.166 1.00 98.56 173 ILE A N 1
ATOM 1264 C CA . ILE A 1 173 ? -1.389 6.089 7.207 1.00 98.56 173 ILE A CA 1
ATOM 1265 C C . ILE A 1 173 ? -1.974 7.415 7.682 1.00 98.56 173 ILE A C 1
ATOM 1267 O O . ILE A 1 173 ? -1.223 8.272 8.140 1.00 98.56 173 ILE A O 1
ATOM 1271 N N . PHE A 1 174 ? -3.294 7.571 7.588 1.00 97.75 174 PHE A N 1
ATOM 1272 C CA . PHE A 1 174 ? -4.006 8.776 8.010 1.00 97.75 174 PHE A CA 1
ATOM 1273 C C . PHE A 1 174 ? -4.868 8.455 9.229 1.00 97.75 174 PHE A C 1
ATOM 1275 O O . PHE A 1 174 ? -5.784 7.629 9.160 1.00 97.75 174 PHE A O 1
ATOM 1282 N N . GLU A 1 175 ? -4.568 9.088 10.359 1.00 95.94 175 GLU A N 1
ATOM 1283 C CA . GLU A 1 175 ? -5.101 8.676 11.658 1.00 95.94 175 GLU A CA 1
ATOM 1284 C C . GLU A 1 175 ? -5.319 9.844 12.624 1.00 95.94 175 GLU A C 1
ATOM 1286 O O . GLU A 1 175 ? -4.691 10.895 12.519 1.00 95.94 175 GLU A O 1
ATOM 1291 N N . THR A 1 176 ? -6.214 9.660 13.597 1.00 94.94 176 THR A N 1
ATOM 1292 C CA . THR A 1 176 ? -6.346 10.571 14.755 1.00 94.94 176 THR A CA 1
ATOM 1293 C C . THR A 1 176 ? -5.623 10.035 15.988 1.00 94.94 176 THR A C 1
ATOM 1295 O O . THR A 1 176 ? -5.260 10.791 16.886 1.00 94.94 176 THR A O 1
ATOM 1298 N N . SER A 1 177 ? -5.396 8.722 16.034 1.00 94.06 177 SER A N 1
ATOM 1299 C CA . SER A 1 177 ? -4.552 8.042 17.012 1.00 94.06 177 SER A CA 1
ATOM 1300 C C . SER A 1 177 ? -4.048 6.723 16.412 1.00 94.06 177 SER A C 1
ATOM 1302 O O . SER A 1 177 ? -4.696 6.227 15.491 1.00 94.06 177 SER A O 1
ATOM 1304 N N . PRO A 1 178 ? -3.012 6.077 16.980 1.00 95.00 178 PRO A N 1
ATOM 1305 C CA . PRO A 1 178 ? -2.486 4.804 16.468 1.00 95.00 178 PRO A CA 1
ATOM 1306 C C . PRO A 1 178 ? -3.493 3.641 16.375 1.00 95.00 178 PRO A C 1
ATOM 1308 O O . PRO A 1 178 ? -3.186 2.620 15.758 1.00 95.00 178 PRO A O 1
ATOM 1311 N N . LEU A 1 179 ? -4.661 3.759 17.023 1.00 95.69 179 LEU A N 1
ATOM 1312 C CA . LEU A 1 179 ? -5.766 2.788 16.992 1.00 95.69 179 LEU A CA 1
ATOM 1313 C C . LEU A 1 179 ? -7.007 3.303 16.236 1.00 95.69 179 LEU A C 1
ATOM 1315 O O . LEU A 1 179 ? -8.000 2.593 16.128 1.00 95.69 179 LEU A O 1
ATOM 1319 N N . HIS A 1 180 ? -6.970 4.538 15.732 1.00 95.50 180 HIS A N 1
ATOM 1320 C CA . HIS A 1 180 ? -8.068 5.187 15.013 1.00 95.50 180 HIS A CA 1
ATOM 1321 C C . HIS A 1 180 ? -7.579 5.646 13.640 1.00 95.50 180 HIS A C 1
ATOM 1323 O O . HIS A 1 180 ? -7.374 6.837 13.383 1.00 95.50 180 HIS A O 1
ATOM 1329 N N . ILE A 1 181 ? -7.374 4.665 12.764 1.00 97.12 181 ILE A N 1
ATOM 1330 C CA . ILE A 1 181 ? -6.970 4.886 11.378 1.00 97.12 181 ILE A CA 1
ATOM 1331 C C . ILE A 1 181 ? -8.207 5.193 10.538 1.00 97.12 181 ILE A C 1
ATOM 1333 O O . ILE A 1 181 ? -9.096 4.349 10.414 1.00 97.12 181 ILE A O 1
ATOM 1337 N N . GLN A 1 182 ? -8.237 6.375 9.923 1.00 96.44 182 GLN A N 1
ATOM 1338 C CA . GLN A 1 182 ? -9.321 6.781 9.028 1.00 96.44 182 GLN A CA 1
ATOM 1339 C C . GLN A 1 182 ? -9.160 6.176 7.634 1.00 96.44 182 GLN A C 1
ATOM 1341 O O . GLN A 1 182 ? -10.137 5.756 7.025 1.00 96.44 182 GLN A O 1
ATOM 1346 N N . TRP A 1 183 ? -7.939 6.126 7.101 1.00 98.00 183 TRP A N 1
ATOM 1347 C CA . TRP A 1 183 ? -7.631 5.346 5.903 1.00 98.00 183 TRP A CA 1
ATOM 1348 C C . TRP A 1 183 ? -6.131 5.102 5.766 1.00 98.00 183 TRP A C 1
ATOM 1350 O O . TRP A 1 183 ? -5.302 5.749 6.407 1.00 98.00 183 TRP A O 1
ATOM 1360 N N . VAL A 1 184 ? -5.790 4.163 4.891 1.00 98.62 184 VAL A N 1
ATOM 1361 C CA . VAL A 1 184 ? -4.414 3.858 4.502 1.00 98.62 184 VAL A CA 1
ATOM 1362 C C . VAL A 1 184 ? -4.334 3.824 2.987 1.00 98.62 184 VAL A C 1
ATOM 1364 O O . VAL A 1 184 ? -5.160 3.176 2.341 1.00 98.62 184 VAL A O 1
ATOM 1367 N N . ASP A 1 185 ? -3.329 4.492 2.432 1.00 98.81 185 ASP A N 1
ATOM 1368 C CA . ASP A 1 185 ? -3.003 4.443 1.012 1.00 98.81 185 ASP A CA 1
ATOM 1369 C C . ASP A 1 185 ? -1.710 3.666 0.793 1.00 98.81 185 ASP A C 1
ATOM 1371 O O . ASP A 1 185 ? -0.630 4.098 1.193 1.00 98.81 185 ASP A O 1
ATOM 1375 N N . PHE A 1 186 ? -1.810 2.545 0.087 1.00 98.88 186 PHE A N 1
ATOM 1376 C CA . PHE A 1 186 ? -0.660 1.822 -0.442 1.00 98.88 186 PHE A CA 1
ATOM 1377 C C . PHE A 1 186 ? -0.453 2.236 -1.887 1.00 98.88 186 PHE A C 1
ATOM 1379 O O . PHE A 1 186 ? -1.369 2.122 -2.701 1.00 98.88 186 PHE A O 1
ATOM 1386 N N . VAL A 1 187 ? 0.741 2.708 -2.227 1.00 98.81 187 VAL A N 1
ATOM 1387 C CA . VAL A 1 187 ? 1.019 3.272 -3.547 1.00 98.81 187 VAL A CA 1
ATOM 1388 C C . VAL A 1 187 ? 2.182 2.548 -4.207 1.00 98.81 187 VAL A C 1
ATOM 1390 O O . VAL A 1 187 ? 3.203 2.265 -3.583 1.00 98.81 187 VAL A O 1
ATOM 1393 N N . ILE A 1 188 ? 1.998 2.265 -5.492 1.00 98.62 188 ILE A N 1
ATOM 1394 C CA . ILE A 1 188 ? 3.057 1.906 -6.426 1.00 98.62 188 ILE A CA 1
ATOM 1395 C C . ILE A 1 188 ? 3.364 3.140 -7.258 1.00 98.62 188 ILE A C 1
ATOM 1397 O O . ILE A 1 188 ? 2.488 3.601 -7.990 1.00 98.62 188 ILE A O 1
ATOM 1401 N N . ASP A 1 189 ? 4.596 3.632 -7.181 1.00 98.56 189 ASP A N 1
ATOM 1402 C CA . ASP A 1 189 ? 5.113 4.678 -8.059 1.00 98.56 189 ASP A CA 1
ATOM 1403 C C . ASP A 1 189 ? 6.283 4.133 -8.890 1.00 98.56 189 ASP A C 1
ATOM 1405 O O . ASP A 1 189 ? 7.408 3.948 -8.428 1.00 98.56 189 ASP A O 1
ATOM 1409 N N . ALA A 1 190 ? 5.986 3.849 -10.152 1.00 98.19 190 ALA A N 1
ATOM 1410 C CA . ALA A 1 190 ? 6.916 3.375 -11.164 1.00 98.19 190 ALA A CA 1
ATOM 1411 C C . ALA A 1 190 ? 7.311 4.488 -12.153 1.00 98.19 190 ALA A C 1
ATOM 1413 O O . ALA A 1 190 ? 7.858 4.200 -13.219 1.00 98.19 190 ALA A O 1
ATOM 1414 N N . SER A 1 191 ? 7.030 5.758 -11.840 1.00 97.31 191 SER A N 1
ATOM 1415 C CA . SER A 1 191 ? 7.268 6.880 -12.758 1.00 97.31 191 SER A CA 1
ATOM 1416 C C . SER A 1 191 ? 8.751 7.050 -13.100 1.00 97.31 191 SER A C 1
ATOM 1418 O O . SER A 1 191 ? 9.091 7.358 -14.240 1.00 97.31 191 SER A O 1
ATOM 1420 N N . SER A 1 192 ? 9.646 6.789 -12.142 1.00 96.25 192 SER A N 1
ATOM 1421 C CA . SER A 1 192 ? 11.105 6.846 -12.325 1.00 96.25 192 SER A CA 1
ATOM 1422 C C . SER A 1 192 ? 11.652 5.766 -13.265 1.00 96.25 192 SER A C 1
ATOM 1424 O O . SER A 1 192 ? 12.735 5.932 -13.823 1.00 96.25 192 SER A O 1
ATOM 1426 N N . VAL A 1 193 ? 10.906 4.674 -13.457 1.00 97.06 193 VAL A N 1
ATOM 1427 C CA . VAL A 1 193 ? 11.292 3.519 -14.283 1.00 97.06 193 VAL A CA 1
ATOM 1428 C C . VAL A 1 193 ? 10.406 3.360 -15.522 1.00 97.06 193 VAL A C 1
ATOM 1430 O O . VAL A 1 193 ? 10.423 2.321 -16.191 1.00 97.06 193 VAL A O 1
ATOM 1433 N N . ALA A 1 194 ? 9.637 4.397 -15.860 1.00 95.75 194 ALA A N 1
ATOM 1434 C CA . ALA A 1 194 ? 8.748 4.396 -17.011 1.00 95.75 194 ALA A CA 1
ATOM 1435 C C . ALA A 1 194 ? 9.524 4.164 -18.319 1.00 95.75 194 ALA A C 1
ATOM 1437 O O . ALA A 1 194 ? 10.508 4.840 -18.616 1.00 95.75 194 ALA A O 1
ATOM 1438 N N . GLY A 1 195 ? 9.089 3.174 -19.104 1.00 93.88 195 GLY A N 1
ATOM 1439 C CA . GLY A 1 195 ? 9.767 2.753 -20.336 1.00 93.88 195 GLY A CA 1
ATOM 1440 C C . GLY A 1 195 ? 11.054 1.939 -20.136 1.00 93.88 195 GLY A C 1
ATOM 1441 O O . GLY A 1 195 ? 11.560 1.388 -21.111 1.00 93.88 195 GLY A O 1
ATOM 1442 N N . LEU A 1 196 ? 11.563 1.818 -18.905 1.00 96.31 196 LEU A N 1
ATOM 1443 C CA . LEU A 1 196 ? 12.729 0.990 -18.568 1.00 96.31 196 LEU A CA 1
ATOM 1444 C C . LEU A 1 196 ? 12.315 -0.406 -18.092 1.00 96.31 196 LEU A C 1
ATOM 1446 O O . LEU A 1 196 ? 13.004 -1.388 -18.359 1.00 96.31 196 LEU A O 1
ATOM 1450 N N . VAL A 1 197 ? 11.170 -0.496 -17.415 1.00 96.69 197 VAL A N 1
ATOM 1451 C CA . VAL A 1 197 ? 10.619 -1.741 -16.874 1.00 96.69 197 VAL A CA 1
ATOM 1452 C C . VAL A 1 197 ? 9.347 -2.121 -17.625 1.00 96.69 197 VAL A C 1
ATOM 1454 O O . VAL A 1 197 ? 8.502 -1.281 -17.935 1.00 96.69 197 VAL A O 1
ATOM 1457 N N . SER A 1 198 ? 9.203 -3.413 -17.930 1.00 96.94 198 SER A N 1
ATOM 1458 C CA . SER A 1 198 ? 8.022 -3.921 -18.634 1.00 96.94 198 SER A CA 1
ATOM 1459 C C . SER A 1 198 ? 6.745 -3.775 -17.802 1.00 96.94 198 SER A C 1
ATOM 1461 O O . SER A 1 198 ? 6.759 -3.939 -16.581 1.00 96.94 198 SER A O 1
ATOM 1463 N N . GLU A 1 199 ? 5.605 -3.595 -18.472 1.00 95.44 19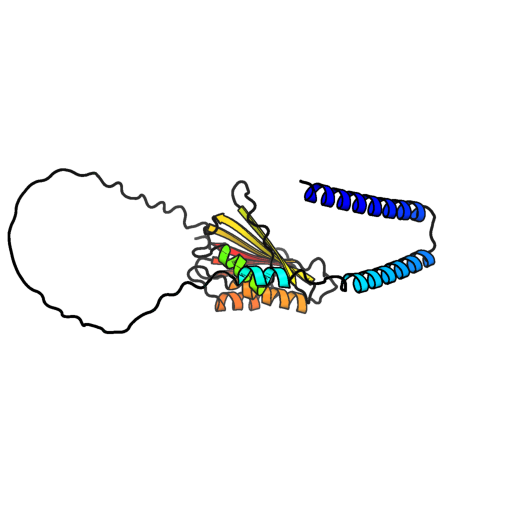9 GLU A N 1
ATOM 1464 C CA . GLU A 1 199 ? 4.293 -3.592 -17.813 1.00 95.44 199 GLU A CA 1
ATOM 1465 C C . GLU A 1 199 ? 4.059 -4.853 -16.976 1.00 95.44 199 GLU A C 1
ATOM 1467 O O . GLU A 1 199 ? 3.525 -4.792 -15.870 1.00 95.44 199 GLU A O 1
ATOM 1472 N N . LYS A 1 200 ? 4.494 -6.011 -17.488 1.00 96.81 200 LYS A N 1
ATOM 1473 C CA . LYS A 1 200 ? 4.366 -7.294 -16.795 1.00 96.81 200 LYS A CA 1
ATOM 1474 C C . LYS A 1 200 ? 5.075 -7.274 -15.438 1.00 96.81 200 LYS A C 1
ATOM 1476 O O . LYS A 1 200 ? 4.512 -7.786 -14.476 1.00 96.81 200 LYS A O 1
ATOM 1481 N N . ALA A 1 201 ? 6.271 -6.690 -15.366 1.00 97.56 201 ALA A N 1
ATOM 1482 C CA . ALA A 1 201 ? 7.034 -6.589 -14.125 1.00 97.56 201 ALA A CA 1
ATOM 1483 C C . ALA A 1 201 ? 6.377 -5.613 -13.135 1.00 97.56 201 ALA A C 1
ATOM 1485 O O . ALA A 1 201 ? 6.178 -5.977 -11.981 1.00 97.56 201 ALA A O 1
ATOM 1486 N N . ILE A 1 202 ? 5.924 -4.441 -13.599 1.00 97.88 202 ILE A N 1
ATOM 1487 C CA . ILE A 1 202 ? 5.184 -3.488 -12.750 1.00 97.88 202 ILE A CA 1
ATOM 1488 C C . ILE A 1 202 ? 3.911 -4.142 -12.198 1.00 97.88 202 ILE A C 1
ATOM 1490 O O . ILE A 1 202 ? 3.619 -4.034 -11.010 1.00 97.88 202 ILE A O 1
ATOM 1494 N N . ASN A 1 203 ? 3.163 -4.860 -13.041 1.00 97.81 203 ASN A N 1
ATOM 1495 C CA . ASN A 1 203 ? 1.963 -5.581 -12.622 1.00 97.81 203 ASN A CA 1
ATOM 1496 C C . ASN A 1 203 ? 2.273 -6.661 -11.578 1.00 97.81 203 ASN A C 1
ATOM 1498 O O . ASN A 1 203 ? 1.504 -6.791 -10.634 1.00 97.81 203 ASN A O 1
ATOM 1502 N N . ALA A 1 204 ? 3.380 -7.396 -11.719 1.00 98.12 204 ALA A N 1
ATOM 1503 C CA . ALA A 1 204 ? 3.785 -8.420 -10.757 1.00 98.12 204 ALA A CA 1
ATOM 1504 C C . ALA A 1 204 ? 4.153 -7.819 -9.389 1.00 98.12 204 ALA A C 1
ATOM 1506 O O . ALA A 1 204 ? 3.661 -8.297 -8.370 1.00 98.12 204 ALA A O 1
ATOM 1507 N N . VAL A 1 205 ? 4.941 -6.737 -9.365 1.00 98.25 205 VAL A N 1
ATOM 1508 C CA . VAL A 1 205 ? 5.274 -6.019 -8.119 1.00 98.25 205 VAL A CA 1
ATOM 1509 C C . VAL A 1 205 ? 4.016 -5.435 -7.482 1.00 98.25 205 VAL A C 1
ATOM 1511 O O . VAL A 1 205 ? 3.795 -5.608 -6.288 1.00 98.25 205 VAL A O 1
ATOM 1514 N N . THR A 1 206 ? 3.141 -4.817 -8.283 1.00 98.50 206 THR A N 1
ATOM 1515 C CA . THR A 1 206 ? 1.867 -4.270 -7.790 1.00 98.50 206 THR A CA 1
ATOM 1516 C C . THR A 1 206 ? 0.997 -5.369 -7.182 1.00 98.50 206 THR A C 1
ATOM 1518 O O . THR A 1 206 ? 0.456 -5.190 -6.098 1.00 98.50 206 THR A O 1
ATOM 1521 N N . GLU A 1 207 ? 0.864 -6.516 -7.852 1.00 98.50 207 GLU A N 1
ATOM 1522 C CA . GLU A 1 207 ? 0.079 -7.652 -7.362 1.00 98.50 207 GLU A CA 1
ATOM 1523 C C . GLU A 1 207 ? 0.644 -8.218 -6.055 1.00 98.50 207 GLU A C 1
ATOM 1525 O O . GLU A 1 207 ? -0.121 -8.494 -5.132 1.00 98.50 207 GLU A O 1
ATOM 1530 N N . GLY A 1 208 ? 1.970 -8.345 -5.953 1.00 98.50 208 GLY A N 1
ATOM 1531 C CA . GLY A 1 208 ? 2.643 -8.785 -4.733 1.00 98.50 208 GLY A CA 1
ATOM 1532 C C . GLY A 1 208 ? 2.433 -7.809 -3.576 1.00 98.50 208 GLY A C 1
ATOM 1533 O O . GLY A 1 208 ? 1.945 -8.208 -2.516 1.00 98.50 208 GLY A O 1
ATOM 1534 N N . TYR A 1 209 ? 2.750 -6.531 -3.795 1.00 98.75 209 TYR A N 1
ATOM 1535 C CA . TYR A 1 209 ? 2.679 -5.491 -2.771 1.00 98.75 209 TYR A CA 1
ATOM 1536 C C . TYR A 1 209 ? 1.243 -5.247 -2.313 1.00 98.75 209 TYR A C 1
ATOM 1538 O O . TYR A 1 209 ? 0.939 -5.403 -1.132 1.00 98.75 209 TYR A O 1
ATOM 1546 N N . PHE A 1 210 ? 0.321 -4.960 -3.235 1.00 98.81 210 PHE A N 1
ATOM 1547 C CA . PHE A 1 210 ? -1.086 -4.753 -2.885 1.00 98.81 210 PHE A CA 1
ATOM 1548 C C . PHE A 1 210 ? -1.740 -6.030 -2.366 1.00 98.81 210 PHE A C 1
ATOM 1550 O O . PHE A 1 210 ? -2.586 -5.958 -1.482 1.00 98.81 210 PHE A O 1
ATOM 1557 N N . GLY A 1 211 ? -1.348 -7.201 -2.873 1.00 98.62 211 GLY A N 1
ATOM 1558 C CA . GLY A 1 211 ? -1.873 -8.478 -2.402 1.00 98.62 211 GLY A CA 1
ATOM 1559 C C . GLY A 1 211 ? -1.491 -8.762 -0.952 1.00 98.62 211 GLY A C 1
ATOM 1560 O O . GLY A 1 211 ? -2.294 -9.340 -0.227 1.00 98.62 211 GLY A O 1
ATOM 1561 N N . PHE A 1 212 ? -0.299 -8.337 -0.522 1.00 98.69 212 PHE A N 1
ATOM 1562 C CA . PHE A 1 212 ? 0.110 -8.353 0.883 1.00 98.69 212 PHE A CA 1
ATOM 1563 C C . PHE A 1 212 ? -0.612 -7.269 1.694 1.00 98.69 212 PHE A C 1
AT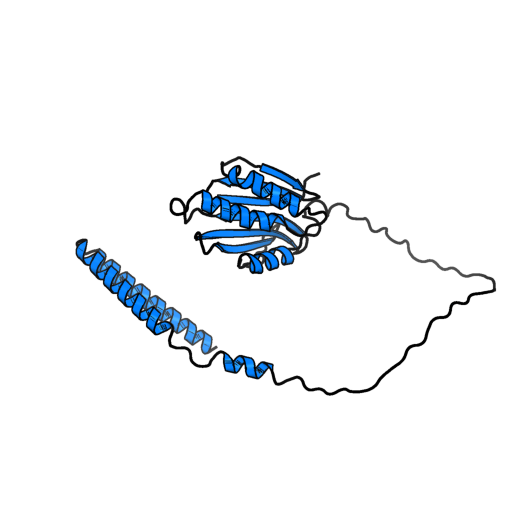OM 1565 O O . PHE A 1 212 ? -1.192 -7.557 2.733 1.00 98.69 212 PHE A O 1
ATOM 1572 N N . CYS A 1 213 ? -0.653 -6.031 1.197 1.00 98.62 213 CYS A N 1
ATOM 1573 C CA . CYS A 1 213 ? -1.321 -4.927 1.890 1.00 98.62 213 CYS A CA 1
ATOM 1574 C C . CYS A 1 213 ? -2.836 -5.134 2.032 1.00 98.62 213 CYS A C 1
ATOM 1576 O O . CYS A 1 213 ? -3.464 -4.523 2.881 1.00 98.62 213 CYS A O 1
ATOM 1578 N N . ALA A 1 214 ? -3.456 -5.995 1.228 1.00 98.31 214 ALA A N 1
ATOM 1579 C CA . ALA A 1 214 ? -4.870 -6.318 1.364 1.00 98.31 214 ALA A CA 1
ATOM 1580 C C . ALA A 1 214 ? -5.180 -7.243 2.556 1.00 98.31 214 ALA A C 1
ATOM 1582 O O . ALA A 1 214 ? -6.345 -7.389 2.921 1.00 98.31 214 ALA A O 1
ATOM 1583 N N . THR A 1 215 ? -4.169 -7.865 3.173 1.00 98.06 215 THR A N 1
ATOM 1584 C CA . THR A 1 215 ? -4.338 -8.814 4.286 1.00 98.06 215 THR A CA 1
ATOM 1585 C C . THR A 1 215 ? -4.177 -8.171 5.664 1.00 98.06 215 THR A C 1
ATOM 1587 O O . THR A 1 215 ? -3.769 -8.852 6.603 1.00 98.06 215 THR A O 1
ATOM 1590 N N . LEU A 1 216 ? -4.445 -6.868 5.792 1.00 96.44 216 LEU A N 1
ATOM 1591 C CA . LEU A 1 216 ? -4.379 -6.173 7.081 1.00 96.44 216 LEU A CA 1
ATOM 1592 C C . LEU A 1 216 ? -5.313 -6.817 8.120 1.00 96.44 216 LEU A C 1
ATOM 1594 O O . LEU A 1 216 ? -6.431 -7.199 7.766 1.00 96.44 216 LEU A O 1
ATOM 1598 N N . PRO A 1 217 ? -4.899 -6.890 9.397 1.00 96.19 217 PRO A N 1
ATOM 1599 C CA . PRO A 1 217 ? -5.630 -7.606 10.437 1.00 96.19 217 PRO A CA 1
ATOM 1600 C C . PRO A 1 217 ? -6.708 -6.737 11.109 1.00 96.19 217 PRO A C 1
ATOM 1602 O O . PRO A 1 217 ? -6.677 -6.536 12.315 1.00 96.19 217 PRO A O 1
ATOM 1605 N N . TYR A 1 218 ? -7.666 -6.209 10.345 1.00 96.25 218 TYR A N 1
ATOM 1606 C CA . TYR A 1 218 ? -8.827 -5.510 10.917 1.00 96.25 218 TYR A CA 1
ATOM 1607 C C . TYR A 1 218 ? -9.925 -6.500 11.352 1.00 96.25 218 TYR A C 1
ATOM 1609 O O . TYR A 1 218 ? -9.917 -7.678 10.966 1.00 96.25 218 TYR A O 1
ATOM 1617 N N . ASN A 1 219 ? -10.882 -6.027 12.152 1.00 96.31 219 ASN A N 1
ATOM 1618 C CA . ASN A 1 219 ? -12.028 -6.816 12.605 1.00 96.31 219 ASN A CA 1
ATOM 1619 C C . ASN A 1 219 ? -12.817 -7.356 11.407 1.00 96.31 219 ASN A C 1
ATOM 1621 O O . ASN A 1 219 ? -13.115 -6.615 10.477 1.00 96.31 219 ASN A O 1
ATOM 1625 N N . GLU A 1 220 ? -13.167 -8.644 11.437 1.00 96.38 220 GLU A N 1
ATOM 1626 C CA . GLU A 1 220 ? -13.895 -9.317 10.344 1.00 96.38 220 GLU A CA 1
ATOM 1627 C C . GLU A 1 220 ? -13.172 -9.272 8.984 1.00 96.38 220 GLU A C 1
ATOM 1629 O O . GLU A 1 220 ? -13.786 -9.412 7.925 1.00 96.38 220 GLU A O 1
ATOM 1634 N N . SER A 1 221 ? -11.848 -9.100 8.995 1.00 96.62 221 SER A N 1
ATOM 1635 C CA . SER A 1 221 ? -11.046 -9.195 7.780 1.00 96.62 221 SER A CA 1
ATOM 1636 C C . SER A 1 221 ? -11.150 -10.582 7.139 1.00 96.62 221 SER A C 1
ATOM 1638 O O . SER A 1 221 ? -11.134 -11.621 7.801 1.00 96.62 221 SER A O 1
ATOM 1640 N N . GLU A 1 222 ? -11.192 -10.604 5.804 1.00 98.38 222 GLU A N 1
ATOM 1641 C CA . GLU A 1 222 ? -11.124 -11.831 5.003 1.00 98.38 222 GLU A CA 1
ATOM 1642 C C . GLU A 1 222 ? -9.860 -11.817 4.112 1.00 98.38 222 GLU A C 1
ATOM 1644 O O . GLU A 1 222 ? -9.955 -11.557 2.905 1.00 98.38 222 GLU A O 1
ATOM 1649 N N . PRO A 1 223 ? -8.654 -12.101 4.655 1.00 98.06 223 PRO A N 1
ATOM 1650 C CA . PRO A 1 223 ? -7.384 -11.952 3.934 1.00 98.06 223 PRO A CA 1
ATOM 1651 C C . PRO A 1 223 ? -7.326 -12.664 2.579 1.00 98.06 223 PRO A C 1
ATOM 1653 O O . PRO A 1 223 ? -6.856 -12.101 1.590 1.00 98.06 223 PRO A O 1
ATOM 1656 N N . ALA A 1 224 ? -7.834 -13.899 2.507 1.00 98.31 224 ALA A N 1
ATOM 1657 C CA . ALA A 1 224 ? -7.827 -14.683 1.273 1.00 98.31 224 ALA A CA 1
ATOM 1658 C C . ALA A 1 224 ? -8.698 -14.040 0.181 1.00 98.31 224 ALA A C 1
ATOM 1660 O O . ALA A 1 224 ? -8.273 -13.925 -0.970 1.00 98.31 224 ALA A O 1
ATOM 1661 N N . LYS A 1 225 ? -9.892 -13.562 0.551 1.00 98.50 225 LYS A N 1
ATOM 1662 C CA . LYS A 1 225 ? -10.818 -12.869 -0.353 1.00 98.50 225 LYS A CA 1
ATOM 1663 C C . LYS A 1 225 ? -10.243 -11.534 -0.818 1.00 98.50 225 LYS A C 1
ATOM 1665 O O . LYS A 1 225 ? -10.288 -11.243 -2.012 1.00 98.50 225 LYS A O 1
ATOM 1670 N N . ALA A 1 226 ? -9.661 -10.758 0.095 1.00 98.50 226 ALA A N 1
ATOM 1671 C CA . ALA A 1 226 ? -9.052 -9.467 -0.213 1.00 98.50 226 ALA A CA 1
ATOM 1672 C C . ALA A 1 226 ? -7.866 -9.617 -1.181 1.00 98.50 226 ALA A C 1
ATOM 1674 O O . ALA A 1 226 ? -7.824 -8.968 -2.229 1.00 98.50 226 ALA A O 1
ATOM 1675 N N . LYS A 1 227 ? -6.956 -10.559 -0.901 1.00 98.44 227 LYS A N 1
ATOM 1676 C CA . LYS A 1 227 ? -5.819 -10.871 -1.776 1.00 98.44 227 LYS A CA 1
ATOM 1677 C C . LYS A 1 227 ? -6.263 -11.361 -3.158 1.00 98.44 227 LYS A C 1
ATOM 1679 O O . LYS A 1 227 ? -5.730 -10.906 -4.172 1.00 98.44 227 LYS A O 1
ATOM 1684 N N . GLN A 1 228 ? -7.267 -12.239 -3.220 1.00 98.62 228 GLN A N 1
ATOM 1685 C CA . GLN A 1 228 ? -7.824 -12.709 -4.492 1.00 98.62 228 GLN A CA 1
ATOM 1686 C C . GLN A 1 228 ? -8.447 -11.561 -5.297 1.00 98.62 228 GLN A C 1
ATOM 1688 O O . GLN A 1 228 ? -8.270 -11.482 -6.515 1.00 98.62 228 GLN A O 1
ATOM 1693 N N . TRP A 1 229 ? -9.164 -10.653 -4.631 1.00 98.62 229 TRP A N 1
ATOM 1694 C CA . TRP A 1 229 ? -9.742 -9.484 -5.284 1.00 98.62 229 TRP A CA 1
ATOM 1695 C C . TRP A 1 229 ? -8.665 -8.573 -5.882 1.00 98.62 229 TRP A C 1
ATOM 1697 O O . TRP A 1 229 ? -8.831 -8.125 -7.018 1.00 98.62 229 TRP A O 1
ATOM 1707 N N . VAL A 1 230 ? -7.547 -8.350 -5.182 1.00 98.62 230 VAL A N 1
ATOM 1708 C CA . VAL A 1 230 ? -6.415 -7.582 -5.724 1.00 98.62 230 VAL A CA 1
ATOM 1709 C C . VAL A 1 230 ? -5.871 -8.226 -6.998 1.00 98.62 230 VAL A C 1
ATOM 1711 O O . VAL A 1 230 ? -5.806 -7.556 -8.031 1.00 98.62 230 VAL A O 1
ATOM 1714 N N . SER A 1 231 ? -5.550 -9.522 -6.956 1.00 98.12 231 SER A N 1
ATOM 1715 C CA . SER A 1 231 ? -5.016 -10.265 -8.111 1.00 98.12 231 SER A CA 1
ATOM 1716 C C . SER A 1 231 ? -5.923 -10.136 -9.345 1.00 98.12 231 SER A C 1
ATOM 1718 O O . SER A 1 231 ? -5.473 -9.814 -10.447 1.00 98.12 231 SER A O 1
ATOM 1720 N N . ASN A 1 232 ? -7.240 -10.239 -9.141 1.00 98.19 232 ASN A N 1
ATOM 1721 C CA . ASN A 1 232 ? -8.233 -10.142 -10.212 1.00 98.19 232 ASN A CA 1
ATOM 1722 C C . ASN A 1 232 ? -8.388 -8.729 -10.816 1.00 98.19 232 ASN A C 1
ATOM 1724 O O . ASN A 1 232 ? -8.980 -8.588 -11.894 1.00 98.19 232 ASN A O 1
ATOM 1728 N N . ASN A 1 233 ? -7.932 -7.672 -10.132 1.00 97.50 233 ASN A N 1
ATOM 1729 C CA . ASN A 1 233 ? -8.249 -6.284 -10.492 1.00 97.50 233 ASN A CA 1
ATOM 1730 C C . ASN A 1 233 ? -7.034 -5.376 -10.714 1.00 97.50 233 ASN A C 1
ATOM 1732 O O . ASN A 1 233 ? -7.185 -4.337 -11.358 1.00 97.50 233 ASN A O 1
ATOM 1736 N N . VAL A 1 234 ? -5.828 -5.782 -10.309 1.00 95.69 234 VAL A N 1
ATOM 1737 C CA . VAL A 1 234 ? -4.611 -4.954 -10.391 1.00 95.69 234 VAL A CA 1
ATOM 1738 C C . VAL A 1 234 ? -4.317 -4.407 -11.792 1.00 95.69 234 VAL A C 1
ATOM 1740 O O . VAL A 1 234 ? -3.862 -3.276 -11.953 1.00 95.69 234 VAL A O 1
ATOM 1743 N N . ARG A 1 235 ? -4.632 -5.189 -12.829 1.00 95.31 235 ARG A N 1
ATOM 1744 C CA . ARG A 1 235 ? -4.414 -4.820 -14.238 1.00 95.31 235 ARG A CA 1
ATOM 1745 C C . ARG A 1 235 ? -5.477 -3.869 -14.783 1.00 95.31 235 ARG A C 1
ATOM 1747 O O . ARG A 1 235 ? -5.238 -3.184 -15.772 1.00 95.31 235 ARG A O 1
ATOM 1754 N N . LYS A 1 236 ? -6.650 -3.829 -14.149 1.00 94.62 236 LYS A N 1
ATOM 1755 C CA . LYS A 1 236 ? -7.779 -2.971 -14.532 1.00 94.62 236 LYS A CA 1
ATOM 1756 C C . LYS A 1 236 ? -7.649 -1.564 -13.933 1.00 94.62 236 LYS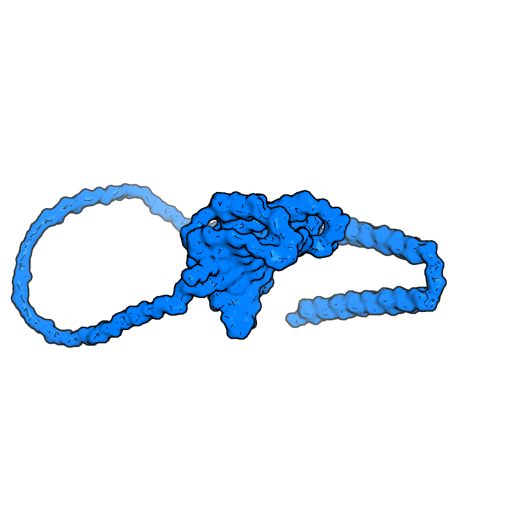 A C 1
ATOM 1758 O O . LYS A 1 236 ? -8.205 -0.612 -14.480 1.00 94.62 236 LYS A O 1
ATOM 1763 N N . ALA A 1 237 ? -6.896 -1.421 -12.840 1.00 94.12 237 ALA A N 1
ATOM 1764 C CA . ALA A 1 237 ? -6.613 -0.152 -12.163 1.00 94.12 237 ALA A CA 1
ATOM 1765 C C . ALA A 1 237 ? -5.473 0.650 -12.831 1.00 94.12 237 ALA A C 1
ATOM 1767 O O . ALA A 1 237 ? -4.645 1.261 -12.164 1.00 94.12 237 ALA A O 1
ATOM 1768 N N . THR A 1 238 ? -5.403 0.622 -14.163 1.00 94.38 238 THR A N 1
ATOM 1769 C CA . THR A 1 238 ? -4.340 1.251 -14.971 1.00 94.38 238 THR A CA 1
ATOM 1770 C C . THR A 1 238 ? -4.840 2.432 -15.805 1.00 94.38 238 THR A C 1
ATOM 1772 O O . THR A 1 238 ? -4.067 3.037 -16.550 1.00 94.38 238 THR A O 1
ATOM 1775 N N . LYS A 1 239 ? -6.124 2.787 -15.673 1.00 91.44 239 LYS A N 1
ATOM 1776 C CA . LYS A 1 239 ? -6.774 3.883 -16.396 1.00 91.44 239 LYS A CA 1
ATOM 1777 C C . LYS A 1 239 ? -7.170 5.000 -15.434 1.00 91.44 239 LYS A C 1
ATOM 1779 O O . LYS A 1 239 ? -7.972 4.778 -14.527 1.00 91.44 239 LYS A O 1
ATOM 1784 N N . ALA A 1 240 ? -6.677 6.210 -15.702 1.00 89.50 240 ALA A N 1
ATOM 1785 C CA . ALA A 1 240 ? -7.009 7.397 -14.923 1.00 89.50 240 ALA A CA 1
ATOM 1786 C C . ALA A 1 240 ? -8.533 7.594 -14.817 1.00 89.50 240 ALA A C 1
ATOM 1788 O O . ALA A 1 240 ? -9.261 7.428 -15.799 1.00 89.50 240 ALA A O 1
ATOM 1789 N N . GLY A 1 241 ? -9.002 7.937 -13.616 1.00 88.50 241 GLY A N 1
ATOM 1790 C CA . GLY A 1 241 ? -10.422 8.141 -13.312 1.00 88.50 241 GLY A CA 1
ATOM 1791 C C . GLY A 1 241 ? -11.241 6.861 -13.108 1.00 88.50 241 GLY A C 1
ATOM 1792 O O . GLY A 1 241 ? -12.394 6.958 -12.703 1.00 88.50 241 GLY A O 1
ATOM 1793 N N . ASN A 1 242 ? -10.679 5.669 -13.346 1.00 93.50 242 ASN A N 1
ATOM 1794 C CA . ASN A 1 242 ? -11.347 4.411 -13.021 1.00 93.50 242 ASN A CA 1
ATOM 1795 C C . ASN A 1 242 ? -11.056 4.008 -11.570 1.00 93.50 242 ASN A C 1
ATOM 1797 O O . ASN A 1 242 ? -9.892 3.838 -11.202 1.00 93.50 242 ASN A O 1
ATOM 1801 N N . VAL A 1 243 ? -12.109 3.809 -10.777 1.00 97.25 243 VAL A N 1
ATOM 1802 C CA . VAL A 1 243 ? -12.017 3.323 -9.395 1.00 97.25 243 VAL A CA 1
ATOM 1803 C C . VAL A 1 243 ? -12.726 1.983 -9.299 1.00 97.25 243 VAL A C 1
ATOM 1805 O O . VAL A 1 243 ? -13.920 1.874 -9.570 1.00 97.25 243 VAL A O 1
ATOM 1808 N N . ILE A 1 244 ? -11.986 0.955 -8.900 1.00 97.88 244 ILE A N 1
ATOM 1809 C CA . ILE A 1 244 ? -12.511 -0.392 -8.681 1.00 97.88 244 ILE A CA 1
ATOM 1810 C C . ILE A 1 244 ? -12.626 -0.580 -7.179 1.00 97.88 244 ILE A C 1
ATOM 1812 O O . ILE A 1 244 ? -11.665 -0.310 -6.464 1.00 97.88 244 ILE A O 1
ATOM 1816 N N . SER A 1 245 ? -13.776 -1.035 -6.689 1.00 98.25 245 SER A N 1
ATOM 1817 C CA . SER A 1 245 ? -13.992 -1.160 -5.248 1.00 98.25 245 SER A CA 1
ATOM 1818 C C . SER A 1 245 ? -14.642 -2.473 -4.840 1.00 98.25 245 SER A C 1
ATOM 1820 O O . SER A 1 245 ? -15.291 -3.142 -5.647 1.00 98.25 245 SER A O 1
ATOM 1822 N N . ILE A 1 246 ? -14.422 -2.845 -3.583 1.00 98.31 246 ILE A N 1
ATOM 1823 C CA . ILE A 1 246 ? -15.105 -3.933 -2.886 1.00 98.31 246 ILE A CA 1
ATOM 1824 C C . ILE A 1 246 ? -15.218 -3.569 -1.408 1.00 98.31 246 ILE A C 1
ATOM 1826 O O . ILE A 1 246 ? -14.344 -2.897 -0.861 1.00 98.31 246 ILE A O 1
ATOM 1830 N N . GLN A 1 247 ? -16.282 -4.029 -0.765 1.00 98.06 247 GLN A N 1
ATOM 1831 C CA . GLN A 1 247 ? -16.398 -4.023 0.686 1.00 98.06 247 GLN A CA 1
ATOM 1832 C C . GLN A 1 247 ? -16.117 -5.429 1.222 1.00 98.06 247 GLN A C 1
ATOM 1834 O O . GLN A 1 247 ? -16.615 -6.421 0.681 1.00 98.06 247 GLN A O 1
ATOM 1839 N N . ILE A 1 248 ? -15.291 -5.511 2.261 1.00 97.31 248 ILE A N 1
ATOM 1840 C CA . ILE A 1 248 ? -14.938 -6.745 2.963 1.00 97.31 248 ILE A CA 1
ATOM 1841 C C . ILE A 1 248 ? -15.031 -6.437 4.458 1.00 97.31 248 ILE A C 1
ATOM 1843 O O . ILE A 1 248 ? -14.252 -5.637 4.973 1.00 97.31 248 ILE A O 1
ATOM 1847 N N . GLY A 1 249 ? -16.025 -7.026 5.126 1.00 95.31 249 GLY A N 1
ATOM 1848 C CA . GLY A 1 249 ? -16.377 -6.662 6.498 1.00 95.31 249 GLY A CA 1
ATOM 1849 C C . GLY A 1 249 ? -16.643 -5.149 6.632 1.00 95.31 249 GLY A C 1
ATOM 1850 O O . GLY A 1 249 ? -17.319 -4.572 5.766 1.00 95.31 249 GLY A O 1
ATOM 1851 N N . PRO A 1 250 ? -16.085 -4.486 7.662 1.00 95.56 250 PRO A N 1
ATOM 1852 C CA . PRO A 1 250 ? -16.247 -3.050 7.883 1.00 95.56 250 PRO A CA 1
ATOM 1853 C C . PRO A 1 250 ? -15.330 -2.181 7.005 1.00 95.56 250 PRO A C 1
ATOM 1855 O O . PRO A 1 250 ? -15.366 -0.958 7.111 1.00 95.56 250 PRO A O 1
ATOM 1858 N N . ALA A 1 251 ? -14.487 -2.770 6.148 1.00 97.44 251 ALA A N 1
ATOM 1859 C CA . ALA A 1 251 ? -13.537 -2.031 5.323 1.00 97.44 251 ALA A CA 1
ATOM 1860 C C . ALA A 1 251 ? -13.968 -1.975 3.850 1.00 97.44 251 ALA A C 1
ATOM 1862 O O . ALA A 1 251 ? -14.376 -2.968 3.241 1.00 97.44 251 ALA A O 1
ATOM 1863 N N . LYS A 1 252 ? -13.798 -0.805 3.237 1.00 98.12 252 LYS A N 1
ATOM 1864 C CA . LYS A 1 252 ? -13.891 -0.585 1.797 1.00 98.12 252 LYS A CA 1
ATOM 1865 C C . LYS A 1 252 ? -12.494 -0.472 1.197 1.00 98.12 252 LYS A C 1
ATOM 1867 O O . LYS A 1 252 ? -11.685 0.359 1.607 1.00 98.12 252 LYS A O 1
ATOM 1872 N N . PHE A 1 253 ? -12.253 -1.274 0.169 1.00 98.62 253 PHE A N 1
ATOM 1873 C CA . PHE A 1 253 ? -11.050 -1.244 -0.648 1.00 98.62 253 PHE A CA 1
ATOM 1874 C C . PHE A 1 253 ? -11.355 -0.498 -1.942 1.00 98.62 253 PHE A C 1
ATOM 1876 O O . PHE A 1 253 ? -12.352 -0.783 -2.609 1.00 98.62 253 PHE A O 1
ATOM 1883 N N . GLU A 1 254 ? -10.495 0.440 -2.317 1.00 98.56 254 GLU A N 1
ATOM 1884 C CA . GLU A 1 254 ? -10.565 1.181 -3.576 1.00 98.56 254 GLU A CA 1
ATOM 1885 C C . GLU A 1 254 ? -9.210 1.093 -4.274 1.00 98.56 254 GLU A C 1
ATOM 1887 O O . GLU A 1 254 ? -8.184 1.441 -3.701 1.00 98.56 254 GLU A O 1
ATOM 1892 N N . MET A 1 255 ? -9.195 0.627 -5.520 1.00 98.56 255 MET A N 1
ATOM 1893 C CA . MET A 1 255 ? -7.989 0.546 -6.334 1.00 98.56 255 MET A CA 1
ATOM 1894 C C . MET A 1 255 ? -8.145 1.402 -7.585 1.00 98.56 255 MET A C 1
ATOM 1896 O O . MET A 1 255 ? -9.108 1.246 -8.341 1.00 98.56 255 MET A O 1
ATOM 1900 N N . PHE A 1 256 ? -7.202 2.313 -7.798 1.00 98.31 256 PHE A N 1
ATOM 1901 C CA . PHE A 1 256 ? -7.261 3.304 -8.870 1.00 98.31 256 PHE A CA 1
ATOM 1902 C C . PHE A 1 256 ? -5.866 3.791 -9.266 1.00 98.31 256 PHE A C 1
ATOM 1904 O O . PHE A 1 256 ? -4.886 3.562 -8.559 1.00 98.31 256 PHE A O 1
ATOM 1911 N N . GLY A 1 257 ? -5.779 4.473 -10.411 1.00 97.12 257 GLY A N 1
ATOM 1912 C CA . GLY A 1 257 ? -4.546 5.097 -10.881 1.00 97.12 257 GLY A CA 1
ATOM 1913 C C . GLY A 1 257 ? -4.285 4.886 -12.368 1.00 97.12 257 GLY A C 1
ATOM 1914 O O . GLY A 1 257 ? -5.196 4.864 -13.193 1.00 97.12 257 GLY A O 1
ATOM 1915 N N . THR A 1 258 ? -3.011 4.775 -12.714 1.00 96.50 258 THR A N 1
ATOM 1916 C CA . THR A 1 258 ? -2.472 4.610 -14.063 1.00 96.50 258 THR A CA 1
ATOM 1917 C C . THR A 1 258 ? -1.493 3.440 -14.105 1.00 96.50 258 THR A C 1
ATOM 1919 O O . THR A 1 258 ? -1.161 2.845 -13.085 1.00 96.50 258 THR A O 1
ATOM 1922 N N . MET A 1 259 ? -0.976 3.100 -15.284 1.00 94.94 259 MET A N 1
ATOM 1923 C CA . MET A 1 259 ? 0.034 2.048 -15.409 1.00 94.94 259 MET A CA 1
ATOM 1924 C C . MET A 1 259 ? 1.264 2.257 -14.506 1.00 94.94 259 MET A C 1
ATOM 1926 O O . MET A 1 259 ? 1.743 1.272 -13.944 1.00 94.94 259 MET A O 1
ATOM 1930 N N . TYR A 1 260 ? 1.733 3.498 -14.338 1.00 97.12 260 TYR A N 1
ATOM 1931 C CA . TYR A 1 260 ? 2.953 3.816 -13.582 1.00 97.12 260 TYR A CA 1
ATOM 1932 C C . TYR A 1 260 ? 2.699 4.373 -12.182 1.00 97.12 260 TYR A C 1
ATOM 1934 O O . TYR A 1 260 ? 3.647 4.553 -11.433 1.00 97.12 260 TYR A O 1
ATOM 1942 N N . PHE A 1 261 ? 1.448 4.642 -11.819 1.00 97.81 261 PHE A N 1
ATOM 1943 C CA . PHE A 1 261 ? 1.112 5.162 -10.499 1.00 97.81 261 PHE A CA 1
ATOM 1944 C C . PHE A 1 261 ? -0.226 4.597 -10.054 1.00 97.81 261 PHE A C 1
ATOM 1946 O O . PHE A 1 261 ? -1.245 4.943 -10.650 1.00 97.81 261 PHE A O 1
ATOM 1953 N N . ARG A 1 262 ? -0.248 3.722 -9.051 1.00 98.06 262 ARG A N 1
ATOM 1954 C CA . ARG A 1 262 ? -1.481 3.068 -8.579 1.00 98.06 262 ARG A CA 1
ATOM 1955 C C . ARG A 1 262 ? -1.595 3.192 -7.084 1.00 98.06 262 ARG A C 1
ATOM 1957 O O . ARG A 1 262 ? -0.587 3.143 -6.391 1.00 98.06 262 ARG A O 1
ATOM 1964 N N . THR A 1 263 ? -2.826 3.251 -6.612 1.00 98.75 263 THR A N 1
ATOM 1965 C CA . THR A 1 263 ? -3.152 3.309 -5.196 1.00 98.75 263 THR A CA 1
ATOM 1966 C C . THR A 1 263 ? -4.148 2.209 -4.872 1.00 98.75 263 THR A C 1
ATOM 1968 O O . THR A 1 263 ? -5.134 2.032 -5.589 1.00 98.75 263 THR A O 1
ATOM 1971 N N . LEU A 1 264 ? -3.882 1.477 -3.794 1.00 98.81 264 LEU A N 1
ATOM 1972 C CA . LEU A 1 264 ? -4.862 0.699 -3.056 1.00 98.81 264 LEU A CA 1
ATOM 1973 C C . LEU A 1 264 ? -5.164 1.462 -1.766 1.00 98.81 264 LEU A C 1
ATOM 1975 O O . LEU A 1 264 ? -4.318 1.540 -0.879 1.00 98.81 264 LEU A O 1
ATOM 1979 N N . ARG A 1 265 ? -6.370 2.012 -1.674 1.00 98.75 265 ARG A N 1
ATOM 1980 C CA . ARG A 1 265 ? -6.890 2.675 -0.483 1.00 98.75 265 ARG A CA 1
ATOM 1981 C C . ARG A 1 265 ? -7.742 1.705 0.317 1.00 98.75 265 ARG A C 1
ATOM 1983 O O . ARG A 1 265 ? -8.627 1.061 -0.248 1.00 98.75 265 ARG A O 1
ATOM 1990 N N . VAL A 1 266 ? -7.517 1.650 1.623 1.00 98.56 266 VAL A N 1
ATOM 1991 C CA . VAL A 1 266 ? -8.373 0.946 2.586 1.00 98.56 266 VAL A CA 1
ATOM 1992 C C . VAL A 1 266 ? -8.944 1.979 3.542 1.00 98.56 266 VAL A C 1
ATOM 1994 O O . VAL A 1 266 ? -8.194 2.777 4.093 1.00 98.56 266 VAL A O 1
ATOM 1997 N N . LYS A 1 267 ? -10.263 1.993 3.710 1.00 97.69 267 LYS A N 1
ATOM 1998 C CA . LYS A 1 267 ? -10.991 2.949 4.559 1.00 97.69 267 LYS A CA 1
ATOM 1999 C C . LYS A 1 267 ? -12.241 2.287 5.155 1.00 97.69 267 LYS A C 1
ATOM 2001 O O . LYS A 1 267 ? -12.606 1.213 4.674 1.00 97.69 267 LYS A O 1
ATOM 2006 N N . PRO A 1 268 ? -12.918 2.884 6.144 1.00 96.88 268 PRO A N 1
ATOM 2007 C CA . PRO A 1 268 ? -14.206 2.402 6.626 1.00 96.88 268 PRO A CA 1
ATOM 2008 C C . PRO A 1 268 ? -15.215 2.299 5.483 1.00 96.88 268 PRO A C 1
ATOM 2010 O O . PRO A 1 268 ? -15.238 3.130 4.566 1.00 96.88 268 PRO A O 1
ATOM 2013 N N . ALA A 1 269 ? -16.044 1.263 5.511 1.00 92.56 269 ALA A N 1
ATOM 2014 C CA . ALA A 1 269 ? -17.257 1.249 4.717 1.00 92.56 269 ALA A CA 1
ATOM 2015 C C . ALA A 1 269 ? -18.203 2.314 5.285 1.00 92.56 269 ALA A C 1
ATOM 2017 O O . ALA A 1 269 ? -18.494 2.296 6.474 1.00 92.56 269 ALA A O 1
ATOM 2018 N N . ALA A 1 270 ? -18.638 3.259 4.451 1.00 77.50 270 ALA A N 1
ATOM 2019 C CA . ALA A 1 270 ? -19.726 4.150 4.835 1.00 77.50 270 ALA A CA 1
ATOM 2020 C C . ALA A 1 270 ? -21.014 3.319 4.940 1.00 77.50 270 ALA A C 1
ATOM 2022 O O . ALA A 1 270 ? -21.258 2.507 4.039 1.00 77.50 270 ALA A O 1
ATOM 2023 N N . GLU A 1 271 ? -21.784 3.508 6.014 1.00 56.78 271 GLU A N 1
ATOM 2024 C CA . GLU A 1 271 ? -23.155 2.983 6.120 1.00 56.78 271 GLU A CA 1
ATOM 2025 C C . GLU A 1 271 ? -24.086 3.585 5.054 1.00 56.78 271 GLU A C 1
ATOM 2027 O O . GLU A 1 271 ? -23.933 4.785 4.713 1.00 56.78 271 GLU A O 1
#

Secondary structure (DSSP, 8-state):
-HHHHHHHHHHHHHHHHHHHHHHHHHHHHTS---HHHHHHHHHHHHHHHHHHHHHHTT---STTHHHHHTTSS------------------------------------PPP----TTSGGGS-TT--HHHHHHHHHHHH--EE---EE-SS-EEEEEEEE-TTT--EEEEEEEEEETTEEEEEEEEEE-GGGTTTS-HHHHHHHHHHHHHHHTT---TT--HHHHHHHHHHHTTTTTSTT-EEEEEETTEEEEEEE-SSEEEEEEEEPP-